Protein AF-A0A351G0A9-F1 (afdb_monomer_lite)

Secondary structure (DSSP, 8-state):
---HHHHHHHHHHHHTTT--HHHHHHHHHHHGGGGG--HHHHHHHHHHHHTS----SHHHHHHHHHHHHHHHHHHHHHS--SS-HHHHHHHHHHT-TT-TTHHHHHHHHHHS--HHHHHHHHHHHHHS--SSHHHHHHHHHHHHH-SS--HHHHTTGGGGGGGSHHHHHHHHHHHHHHHHTTS-SS-TTGGGHHHHHHHHHHHHHHHHHHHH------HHHHHHHHHHHHHHHHHHHHHHHHHHTT-GGGHHHHHHHHTSS-HHHHHHHHHHHHHTT-HHHHHHHHHGGGSHHHHHHHHHHHHHHT-GGG-

Sequence (311 aa):
MMSQRVEKYLTDFVSCEQAAAHDWHIAIQNIASFQEASEDECRQVIDALLAREIPSHARAQAMIELLLQSFVQRALASQVIVVDDERITRFYRHLGAFSRSRAFLLRLLTLVHSPPSLALFCDLLIDDPPVDSVAASLGFVTLFQSKNVSVDCLFPRLFAALQHLTVAGLVIDLANYLVRTQQVIVHPGQQNKEMLINLLGQVSQRLDHFEETAEVASEEAKKNQKKISESVSLTVSLCDAVALMGDKNAIPKLNQALELKHRRIRTEAAAALARLGDDHGKEILIAMAQEPVARLRVLAYAAELGIANEI

pLDDT: mean 93.08, std 6.92, range [58.69, 98.81]

Radius of gyration: 22.71 Å; chains: 1; bounding box: 54×31×65 Å

Foldseek 3Di:
DADPLLVLLVVCLVCVVVDDPVSLVVSLVSLLCLLVDALVNLQRNLVVVLVDQQDPDPSSLVSLLSNLVSQLNSCLVPVDRSYDLVSLVSSLPRCPQARLSNLSSLLSLLSNLDLVSLLSSLVCLLPRNHPALVSVVSSCPSLLVDLAHPLVSCPPSSVSSCVPLRCVLVSLQSQLSCCVSVVDVARSCLVVLVVLLVLLQVLLVVLQVCVVPDDDDDPVVVVVVRSNVSSLSNNLSSLSSNLSSLDPVSLVSLVSQLPHPPPSSVLSSLLSCVSNVNVVSVVSLLVCCPPPVCNVVSCVSCVVSVNNVVD

Structure (mmCIF, N/CA/C/O backbone):
data_AF-A0A351G0A9-F1
#
_entry.id   AF-A0A351G0A9-F1
#
loop_
_atom_site.group_PDB
_atom_site.id
_atom_site.type_symbol
_atom_site.label_atom_id
_atom_site.label_alt_id
_atom_site.label_comp_id
_atom_site.label_asym_id
_atom_site.label_entity_id
_atom_site.label_seq_id
_atom_site.pdbx_PDB_ins_code
_atom_site.Cartn_x
_atom_site.Cartn_y
_atom_site.Cartn_z
_atom_site.occupancy
_atom_site.B_iso_or_equiv
_atom_site.auth_seq_id
_atom_site.auth_comp_id
_atom_site.auth_asym_id
_atom_site.auth_atom_id
_atom_site.pdbx_PDB_model_num
ATOM 1 N N . MET A 1 1 ? 14.308 -0.811 -37.221 1.00 77.06 1 MET A N 1
ATOM 2 C CA . MET A 1 1 ? 15.558 -0.063 -36.966 1.00 77.06 1 MET A CA 1
ATOM 3 C C . MET A 1 1 ? 15.366 0.638 -35.636 1.00 77.06 1 MET A C 1
ATOM 5 O O . MET A 1 1 ? 14.272 1.153 -35.437 1.00 77.06 1 MET A O 1
ATOM 9 N N . MET A 1 2 ? 16.325 0.559 -34.714 1.00 85.56 2 MET A N 1
ATOM 10 C CA . MET A 1 2 ? 16.162 1.170 -33.389 1.00 85.56 2 MET A CA 1
ATOM 11 C C . MET A 1 2 ? 16.270 2.693 -33.499 1.00 85.56 2 MET A C 1
ATOM 13 O O . MET A 1 2 ? 16.988 3.196 -34.362 1.00 85.56 2 MET A O 1
ATOM 17 N N . SER A 1 3 ? 15.516 3.432 -32.682 1.00 94.31 3 SER A N 1
ATOM 18 C CA . SER A 1 3 ? 15.609 4.897 -32.696 1.00 94.31 3 SER A CA 1
ATOM 19 C C . SER A 1 3 ? 16.938 5.366 -32.094 1.00 94.31 3 SER A C 1
ATOM 21 O O . SER A 1 3 ? 17.481 4.724 -31.192 1.00 94.31 3 SER A O 1
ATOM 23 N N . GLN A 1 4 ? 17.437 6.527 -32.536 1.00 94.12 4 GLN A N 1
ATOM 24 C CA . GLN A 1 4 ? 18.669 7.121 -31.996 1.00 94.12 4 GLN A CA 1
ATOM 25 C C . GLN A 1 4 ? 18.600 7.320 -30.475 1.00 94.12 4 GLN A C 1
ATOM 27 O O . GLN A 1 4 ? 19.599 7.147 -29.779 1.00 94.12 4 GLN A O 1
ATOM 32 N N . ARG A 1 5 ? 17.413 7.647 -29.943 1.00 95.38 5 ARG A N 1
ATOM 33 C CA . ARG A 1 5 ? 17.187 7.802 -28.500 1.00 95.38 5 ARG A CA 1
ATOM 34 C C . ARG A 1 5 ? 17.404 6.483 -27.765 1.00 95.38 5 ARG A C 1
ATOM 36 O O . ARG A 1 5 ? 18.089 6.455 -26.744 1.00 95.38 5 ARG A O 1
ATOM 43 N N . VAL A 1 6 ? 16.851 5.394 -28.300 1.00 96.25 6 VAL A N 1
ATOM 44 C CA . VAL A 1 6 ? 16.987 4.055 -27.714 1.00 96.25 6 VAL A CA 1
ATOM 45 C C . VAL A 1 6 ? 18.432 3.562 -27.816 1.00 96.25 6 VAL A C 1
ATOM 47 O O . VAL A 1 6 ? 18.982 3.078 -26.829 1.00 96.25 6 VAL A O 1
ATOM 50 N N . GLU A 1 7 ? 19.083 3.729 -28.968 1.00 96.06 7 GLU A N 1
ATOM 51 C CA . GLU A 1 7 ? 20.491 3.353 -29.166 1.00 96.06 7 GLU A CA 1
ATOM 52 C C . GLU A 1 7 ? 21.428 4.102 -28.212 1.00 96.06 7 GLU A C 1
ATOM 54 O O . GLU A 1 7 ? 22.307 3.495 -27.590 1.00 96.06 7 GLU A O 1
ATOM 59 N N . LYS A 1 8 ? 21.205 5.411 -28.039 1.00 95.56 8 LYS A N 1
ATOM 60 C CA . LYS A 1 8 ? 21.970 6.233 -27.101 1.00 95.56 8 LYS A CA 1
ATOM 61 C C . LYS A 1 8 ? 21.779 5.759 -25.662 1.00 95.56 8 LYS A C 1
ATOM 63 O O . LYS A 1 8 ? 22.774 5.528 -24.978 1.00 95.56 8 LYS A O 1
ATOM 68 N N . TYR A 1 9 ? 20.534 5.536 -25.231 1.00 96.94 9 TYR A N 1
ATOM 69 C CA . TYR A 1 9 ? 20.245 5.015 -23.892 1.00 96.94 9 TYR A CA 1
ATOM 70 C C . TYR A 1 9 ? 20.955 3.683 -23.624 1.00 96.94 9 TYR A C 1
ATOM 72 O O . TYR A 1 9 ? 21.560 3.511 -22.571 1.00 96.94 9 TYR A O 1
ATOM 80 N N . LEU A 1 10 ? 20.912 2.745 -24.574 1.00 96.38 10 LEU A N 1
ATOM 81 C CA . LEU A 1 10 ? 21.532 1.428 -24.403 1.00 96.38 10 LEU A CA 1
ATOM 82 C C . LEU A 1 10 ? 23.055 1.496 -24.377 1.00 96.38 10 LEU A C 1
ATOM 84 O O . LEU A 1 10 ? 23.678 0.759 -23.617 1.00 96.38 10 LEU A O 1
ATOM 88 N N . THR A 1 11 ? 23.643 2.382 -25.179 1.00 95.25 11 THR A N 1
ATOM 89 C CA . THR A 1 11 ? 25.087 2.639 -25.151 1.00 95.25 11 THR A CA 1
ATOM 90 C C . THR A 1 11 ? 25.494 3.138 -23.768 1.00 95.25 11 THR A C 1
ATOM 92 O O . THR A 1 11 ? 26.360 2.539 -23.133 1.00 95.25 11 THR A O 1
ATOM 95 N N . ASP A 1 12 ? 24.798 4.162 -23.266 1.00 95.25 12 ASP A N 1
ATOM 96 C CA . ASP A 1 12 ? 25.061 4.732 -21.946 1.00 95.25 12 ASP A CA 1
ATOM 97 C C . ASP A 1 12 ? 24.839 3.686 -20.840 1.00 95.25 12 ASP A C 1
ATOM 99 O O . ASP A 1 12 ? 25.664 3.574 -19.936 1.00 95.25 12 ASP A O 1
ATOM 103 N N . PHE A 1 13 ? 23.787 2.866 -20.950 1.00 95.69 13 PHE A N 1
ATOM 104 C CA . PHE A 1 13 ? 23.463 1.794 -20.005 1.00 95.69 13 PHE A CA 1
ATOM 105 C C . PHE A 1 13 ? 24.562 0.731 -19.915 1.00 95.69 13 PHE A C 1
ATOM 107 O O . PHE A 1 13 ? 24.936 0.337 -18.813 1.00 95.69 13 PHE A O 1
ATOM 114 N N . VAL A 1 14 ? 25.123 0.294 -21.045 1.00 93.31 14 VAL A N 1
ATOM 115 C CA . VAL A 1 14 ? 26.203 -0.707 -21.062 1.00 93.31 14 VAL A CA 1
ATOM 116 C C . VAL A 1 14 ? 27.501 -0.145 -20.475 1.00 93.31 14 VAL A C 1
ATOM 118 O O . VAL A 1 14 ? 28.216 -0.861 -19.780 1.00 93.31 14 VAL A O 1
ATOM 121 N N . SER A 1 15 ? 27.809 1.135 -20.707 1.00 93.06 15 SER A N 1
ATOM 122 C CA . SER A 1 15 ? 29.050 1.756 -20.218 1.00 93.06 15 SER A CA 1
ATOM 123 C C . SER A 1 15 ? 28.934 2.440 -18.849 1.00 93.06 15 SER A C 1
ATOM 125 O O . SER A 1 15 ? 29.925 2.978 -18.352 1.00 93.06 15 SER A O 1
ATOM 127 N N . CYS A 1 16 ? 27.747 2.477 -18.231 1.00 93.69 16 CYS A N 1
ATOM 128 C CA . CYS A 1 16 ? 27.496 3.390 -17.111 1.00 93.69 16 CYS A CA 1
ATOM 129 C C . CYS A 1 16 ? 28.352 3.115 -15.870 1.00 93.69 16 CYS A C 1
ATOM 131 O O . CYS A 1 16 ? 28.664 4.060 -15.146 1.00 93.69 16 CYS A O 1
ATOM 133 N N . GLU A 1 17 ? 28.786 1.876 -15.626 1.00 92.94 17 GLU A N 1
ATOM 134 C CA . GLU A 1 17 ? 29.671 1.551 -14.499 1.00 92.94 17 GLU A CA 1
ATOM 135 C C . GLU A 1 17 ? 30.995 2.326 -14.561 1.00 92.94 17 GLU A C 1
ATOM 137 O O . GLU A 1 17 ? 31.439 2.885 -13.560 1.00 92.94 17 GLU A O 1
ATOM 142 N N . GLN A 1 18 ? 31.579 2.418 -15.756 1.00 92.25 18 GLN A N 1
ATOM 143 C CA . GLN A 1 18 ? 32.910 2.983 -15.991 1.00 92.25 18 GLN A CA 1
ATOM 144 C C . GLN A 1 18 ? 32.865 4.446 -16.451 1.00 92.25 18 GLN A C 1
ATOM 146 O O . GLN A 1 18 ? 33.907 5.089 -16.565 1.00 92.25 18 GLN A O 1
ATOM 151 N N . ALA A 1 19 ? 31.669 4.988 -16.702 1.00 90.00 19 ALA A N 1
ATOM 152 C CA . ALA A 1 19 ? 31.490 6.354 -17.179 1.00 90.00 19 ALA A CA 1
ATOM 153 C C . ALA A 1 19 ? 32.115 7.389 -16.224 1.00 90.00 19 ALA A C 1
ATOM 155 O O . ALA A 1 19 ? 31.950 7.314 -14.996 1.00 90.00 19 ALA A O 1
ATOM 156 N N . ALA A 1 20 ? 32.791 8.394 -16.786 1.00 93.38 20 ALA A N 1
ATOM 157 C CA . ALA A 1 20 ? 33.263 9.535 -16.013 1.00 93.38 20 ALA A CA 1
ATOM 158 C C . ALA A 1 20 ? 32.073 10.311 -15.421 1.00 93.38 20 ALA A C 1
ATOM 160 O O . ALA A 1 20 ? 30.945 10.226 -15.907 1.00 93.38 20 ALA A O 1
ATOM 161 N N . ALA A 1 21 ? 32.309 11.096 -14.364 1.00 90.81 21 ALA A N 1
ATOM 162 C CA . ALA A 1 21 ? 31.237 11.822 -13.674 1.00 90.81 21 ALA A CA 1
ATOM 163 C C . ALA A 1 21 ? 30.441 12.755 -14.609 1.00 90.81 21 ALA A C 1
ATOM 165 O O . ALA A 1 21 ? 29.225 12.873 -14.470 1.00 90.81 21 ALA A O 1
ATOM 166 N N . HIS A 1 22 ? 31.123 13.384 -15.571 1.00 91.88 22 HIS A N 1
ATOM 167 C CA . HIS A 1 22 ? 30.495 14.239 -16.577 1.00 91.88 22 HIS A CA 1
ATOM 168 C C . HIS A 1 22 ? 29.572 13.445 -17.515 1.00 91.88 22 HIS A C 1
ATOM 170 O O . HIS A 1 22 ? 28.402 13.796 -17.659 1.00 91.88 22 HIS A O 1
ATOM 176 N N . ASP A 1 23 ? 30.063 12.337 -18.075 1.00 90.81 23 ASP A N 1
ATOM 177 C CA . ASP A 1 23 ? 29.297 11.487 -18.995 1.00 90.81 23 ASP A CA 1
ATOM 178 C C . ASP A 1 23 ? 28.096 10.840 -18.301 1.00 90.81 23 ASP A C 1
ATOM 180 O O . ASP A 1 23 ? 27.008 10.771 -18.866 1.00 90.81 23 ASP A O 1
ATOM 184 N N . TRP A 1 24 ? 28.265 10.435 -17.039 1.00 91.62 24 TRP A N 1
ATOM 185 C CA . TRP A 1 24 ? 27.172 9.950 -16.201 1.00 91.62 24 TRP A CA 1
ATOM 186 C C . TRP A 1 24 ? 26.072 11.004 -16.026 1.00 91.62 24 TRP A C 1
ATOM 188 O O . TRP A 1 24 ? 24.890 10.689 -16.150 1.00 91.62 24 TRP A O 1
ATOM 198 N N . HIS A 1 25 ? 26.443 12.262 -15.767 1.00 92.19 25 HIS A N 1
ATOM 199 C CA . HIS A 1 25 ? 25.466 13.339 -15.616 1.00 92.19 25 HIS A CA 1
ATOM 200 C C . HIS A 1 25 ? 24.670 13.571 -16.906 1.00 92.19 25 HIS A C 1
ATOM 202 O O . HIS A 1 25 ? 23.445 13.682 -16.856 1.00 92.19 25 HIS A O 1
ATOM 208 N N . ILE A 1 26 ? 25.351 13.571 -18.056 1.00 92.38 26 ILE A N 1
ATOM 209 C CA . ILE A 1 26 ? 24.713 13.691 -19.373 1.00 92.38 26 ILE A CA 1
ATOM 210 C C . ILE A 1 26 ? 23.778 12.505 -19.636 1.00 92.38 26 ILE A C 1
ATOM 212 O O . ILE A 1 26 ? 22.633 12.708 -20.037 1.00 92.38 26 ILE A O 1
ATOM 216 N N . ALA A 1 27 ? 24.230 11.273 -19.377 1.00 92.00 27 ALA A N 1
ATOM 217 C CA . ALA A 1 27 ? 23.419 10.071 -19.556 1.00 92.00 27 ALA A CA 1
ATOM 218 C C . ALA A 1 27 ? 22.108 10.156 -18.761 1.00 92.00 27 ALA A C 1
ATOM 220 O O . ALA A 1 27 ? 21.035 9.909 -19.305 1.00 92.00 27 ALA A O 1
ATOM 221 N N . ILE A 1 28 ? 22.179 10.582 -17.497 1.00 93.38 28 ILE A N 1
ATOM 222 C CA . ILE A 1 28 ? 21.009 10.746 -16.626 1.00 93.38 28 ILE A CA 1
ATOM 223 C C . ILE A 1 28 ? 20.050 11.820 -17.145 1.00 93.38 28 ILE A C 1
ATOM 225 O O . ILE A 1 28 ? 18.841 11.593 -17.175 1.00 93.38 28 ILE A O 1
ATOM 229 N N . GLN A 1 29 ? 20.568 12.965 -17.596 1.00 90.25 29 GLN A N 1
ATOM 230 C CA . GLN A 1 29 ? 19.742 14.024 -18.181 1.00 90.25 29 GLN A CA 1
ATOM 231 C C . GLN A 1 29 ? 19.025 13.557 -19.452 1.00 90.25 29 GLN A C 1
ATOM 233 O O . GLN A 1 29 ? 17.847 13.858 -19.643 1.00 90.25 29 GLN A O 1
ATOM 238 N N . ASN A 1 30 ? 19.696 12.763 -20.288 1.00 93.12 30 ASN A N 1
ATOM 239 C CA . ASN A 1 30 ? 19.117 12.254 -21.529 1.00 93.12 30 ASN A CA 1
ATOM 240 C C . ASN A 1 30 ? 17.934 11.307 -21.291 1.00 93.12 30 ASN A C 1
ATOM 242 O O . ASN A 1 30 ? 17.039 11.240 -22.135 1.00 93.12 30 ASN A O 1
ATOM 246 N N . ILE A 1 31 ? 17.878 10.608 -20.151 1.00 95.50 31 ILE A N 1
ATOM 247 C CA . ILE A 1 31 ? 16.755 9.716 -19.818 1.00 95.50 31 ILE A CA 1
ATOM 248 C C . ILE A 1 31 ? 15.436 10.494 -19.729 1.00 95.50 31 ILE A C 1
ATOM 250 O O . ILE A 1 31 ? 14.401 9.980 -20.151 1.00 95.50 31 ILE A O 1
ATOM 254 N N . ALA A 1 32 ? 15.464 11.753 -19.279 1.00 92.00 32 ALA A N 1
ATOM 255 C CA . ALA A 1 32 ? 14.263 12.585 -19.196 1.00 92.00 32 ALA A CA 1
ATOM 256 C C . ALA A 1 32 ? 13.581 12.787 -20.562 1.00 92.00 32 ALA A C 1
ATOM 258 O O . ALA A 1 32 ? 12.367 12.969 -20.615 1.00 92.00 32 ALA A O 1
ATOM 259 N N . SER A 1 33 ? 14.320 12.666 -21.674 1.00 93.25 33 SER A N 1
ATOM 260 C CA . SER A 1 33 ? 13.741 12.739 -23.023 1.00 93.25 33 SER A CA 1
ATOM 261 C C . SER A 1 33 ? 12.685 11.659 -23.288 1.00 93.25 33 SER A C 1
ATOM 263 O O . SER A 1 33 ? 11.804 11.859 -24.122 1.00 93.25 33 SER A O 1
ATOM 265 N N . PHE A 1 34 ? 12.692 10.540 -22.551 1.00 94.50 34 PHE A N 1
ATOM 266 C CA . PHE A 1 34 ? 11.650 9.514 -22.660 1.00 94.50 34 PHE A CA 1
ATOM 267 C C . PHE A 1 34 ? 10.266 9.984 -22.193 1.00 94.50 34 PHE A C 1
ATOM 269 O O . PHE A 1 34 ? 9.273 9.323 -22.497 1.00 94.50 34 PHE A O 1
ATOM 276 N N . GLN A 1 35 ? 10.163 11.141 -21.532 1.00 92.75 35 GLN A N 1
ATOM 277 C CA . GLN A 1 35 ? 8.870 11.771 -21.253 1.00 92.75 35 GLN A CA 1
ATOM 278 C C . GLN A 1 35 ? 8.122 12.161 -22.539 1.00 92.75 35 GLN A C 1
ATOM 280 O O . GLN A 1 35 ? 6.895 12.125 -22.582 1.00 92.75 35 GLN A O 1
ATOM 285 N N . GLU A 1 36 ? 8.868 12.452 -23.605 1.00 91.94 36 GLU A N 1
ATOM 286 C CA . GLU A 1 36 ? 8.364 12.837 -24.926 1.00 91.94 36 GLU A CA 1
ATOM 287 C C . GLU A 1 36 ? 8.601 11.728 -25.969 1.00 91.94 36 GLU A C 1
ATOM 289 O O . GLU A 1 36 ? 8.607 11.978 -27.173 1.00 91.94 36 GLU A O 1
ATOM 294 N N . ALA A 1 37 ? 8.885 10.492 -25.539 1.00 92.31 37 ALA A N 1
ATOM 295 C CA . ALA A 1 37 ? 9.085 9.366 -26.453 1.00 92.31 37 ALA A CA 1
ATOM 296 C C . ALA A 1 37 ? 7.777 8.886 -27.078 1.00 92.31 37 ALA A C 1
ATOM 298 O O . ALA A 1 37 ? 6.704 8.892 -26.456 1.00 92.31 37 ALA A O 1
ATOM 299 N N . SER A 1 38 ? 7.889 8.434 -28.324 1.00 91.88 38 SER A N 1
ATOM 300 C CA . SER A 1 38 ? 6.811 7.713 -28.993 1.00 91.88 38 SER A CA 1
ATOM 301 C C . SER A 1 38 ? 6.547 6.367 -28.308 1.00 91.88 38 SER A C 1
ATOM 303 O O . SER A 1 38 ? 7.391 5.837 -27.582 1.00 91.88 38 SER A O 1
ATOM 305 N N . GLU A 1 39 ? 5.363 5.793 -28.543 1.00 91.00 39 GLU A N 1
ATOM 306 C CA . GLU A 1 39 ? 5.035 4.468 -28.002 1.00 91.00 39 GLU A CA 1
ATOM 307 C C . GLU A 1 39 ? 6.006 3.386 -28.461 1.00 91.00 39 GLU A C 1
ATOM 309 O O . GLU A 1 39 ? 6.422 2.540 -27.670 1.00 91.00 39 GLU A O 1
ATOM 314 N N . ASP A 1 40 ? 6.404 3.454 -29.728 1.00 92.94 40 ASP A N 1
ATOM 315 C CA . ASP A 1 40 ? 7.350 2.522 -30.320 1.00 92.94 40 ASP A CA 1
ATOM 316 C C . ASP A 1 40 ? 8.723 2.606 -29.637 1.00 92.94 40 ASP A C 1
ATOM 318 O O . ASP A 1 40 ? 9.277 1.583 -29.254 1.00 92.94 40 ASP A O 1
ATOM 322 N N . GLU A 1 41 ? 9.237 3.808 -29.363 1.00 94.94 41 GLU A N 1
ATOM 323 C CA . GLU A 1 41 ? 10.517 3.983 -28.660 1.00 94.94 41 GLU A CA 1
ATOM 324 C C . GLU A 1 41 ? 10.506 3.415 -27.238 1.00 94.94 41 GLU A C 1
ATOM 326 O O . GLU A 1 41 ? 11.470 2.772 -26.816 1.00 94.94 41 GLU A O 1
ATOM 331 N N . CYS A 1 42 ? 9.413 3.614 -26.497 1.00 94.56 42 CYS A N 1
ATOM 332 C CA . CYS A 1 42 ? 9.269 3.052 -25.156 1.00 94.56 42 CYS A CA 1
ATOM 333 C C . CYS A 1 42 ? 9.187 1.519 -25.182 1.00 94.56 42 CYS A C 1
ATOM 335 O O . CYS A 1 42 ? 9.784 0.858 -24.332 1.00 94.56 42 CYS A O 1
ATOM 337 N N . ARG A 1 43 ? 8.494 0.935 -26.169 1.00 95.06 43 ARG A N 1
ATOM 338 C CA . ARG A 1 43 ? 8.458 -0.525 -26.357 1.00 95.06 43 ARG A CA 1
ATOM 339 C C . ARG A 1 43 ? 9.832 -1.064 -26.755 1.00 95.06 43 ARG A C 1
ATOM 341 O O . ARG A 1 43 ? 10.297 -2.025 -26.149 1.00 95.06 43 ARG A O 1
ATOM 348 N N . GLN A 1 44 ? 10.516 -0.400 -27.687 1.00 95.69 44 GLN A N 1
ATOM 349 C CA . GLN A 1 44 ? 11.855 -0.774 -28.145 1.00 95.69 44 GLN A CA 1
ATOM 350 C C . GLN A 1 44 ? 12.879 -0.803 -27.004 1.00 95.69 44 GLN A C 1
ATOM 352 O O . GLN A 1 44 ? 13.659 -1.751 -26.919 1.00 95.69 44 GLN A O 1
ATOM 357 N N . VAL A 1 45 ? 12.900 0.206 -26.123 1.00 96.88 45 VAL A N 1
ATOM 358 C CA . VAL A 1 45 ? 13.868 0.225 -25.013 1.00 96.88 45 VAL A CA 1
ATOM 359 C C . VAL A 1 45 ? 13.583 -0.875 -23.986 1.00 96.88 45 VAL A C 1
ATOM 361 O O . VAL A 1 45 ? 14.526 -1.498 -23.500 1.00 96.88 45 VAL A O 1
ATOM 364 N N . ILE A 1 46 ? 12.311 -1.180 -23.704 1.00 97.25 46 ILE A N 1
ATOM 365 C CA . ILE A 1 46 ? 11.941 -2.292 -22.816 1.00 97.25 46 ILE A CA 1
ATOM 366 C C . ILE A 1 46 ? 12.324 -3.636 -23.435 1.00 97.25 46 ILE A C 1
ATOM 368 O O . ILE A 1 46 ? 12.969 -4.442 -22.767 1.00 97.25 46 ILE A O 1
ATOM 372 N N . ASP A 1 47 ? 12.010 -3.862 -24.712 1.00 96.75 47 ASP A N 1
ATOM 373 C CA . ASP A 1 47 ? 12.371 -5.096 -25.420 1.00 96.75 47 ASP A CA 1
ATOM 374 C C . ASP A 1 47 ? 13.894 -5.283 -25.474 1.00 96.75 47 ASP A C 1
ATOM 376 O O . ASP A 1 47 ? 14.411 -6.384 -25.276 1.00 96.75 47 ASP A O 1
ATOM 380 N N . ALA A 1 48 ? 14.634 -4.191 -25.665 1.00 97.06 48 ALA A N 1
ATOM 381 C CA . ALA A 1 48 ? 16.085 -4.209 -25.624 1.00 97.06 48 ALA A CA 1
ATOM 382 C C . ALA A 1 48 ? 16.629 -4.551 -24.225 1.00 97.06 48 ALA A C 1
ATOM 384 O O . ALA A 1 48 ? 17.564 -5.348 -24.117 1.00 97.06 48 ALA A O 1
ATOM 385 N N . LEU A 1 49 ? 16.070 -3.989 -23.154 1.00 97.12 49 LEU A N 1
ATOM 386 C CA . LEU A 1 49 ? 16.481 -4.321 -21.787 1.00 97.12 49 LEU A CA 1
ATOM 387 C C . LEU A 1 49 ? 16.106 -5.761 -21.402 1.00 97.12 49 LEU A C 1
ATOM 389 O O . LEU A 1 49 ? 16.888 -6.429 -20.734 1.00 97.12 49 LEU A O 1
ATOM 393 N N . LEU A 1 50 ? 14.959 -6.264 -21.866 1.00 97.19 50 LEU A N 1
ATOM 394 C CA . LEU A 1 50 ? 14.538 -7.660 -21.692 1.00 97.19 50 LEU A CA 1
ATOM 395 C C . LEU A 1 50 ? 15.483 -8.655 -22.375 1.00 97.19 50 LEU A C 1
ATOM 397 O O . LEU A 1 50 ? 15.656 -9.770 -21.894 1.00 97.19 50 LEU A O 1
ATOM 401 N N . ALA A 1 51 ? 16.098 -8.265 -23.491 1.00 96.50 51 ALA A N 1
ATOM 402 C CA . ALA A 1 51 ? 17.055 -9.093 -24.222 1.00 96.50 51 ALA A CA 1
ATOM 403 C C . ALA A 1 51 ? 18.472 -9.094 -23.611 1.00 96.50 51 ALA A C 1
ATOM 405 O O . ALA A 1 51 ? 19.404 -9.609 -24.229 1.00 96.50 51 ALA A O 1
ATOM 406 N N . ARG A 1 52 ? 18.666 -8.473 -22.441 1.00 94.31 52 ARG A N 1
ATOM 407 C CA . ARG A 1 52 ? 19.973 -8.286 -21.798 1.00 94.31 52 ARG A CA 1
ATOM 408 C C . ARG A 1 52 ? 19.908 -8.662 -20.325 1.00 94.31 52 ARG A C 1
ATOM 410 O O . ARG A 1 52 ? 18.877 -8.503 -19.679 1.00 94.31 52 ARG A O 1
ATOM 417 N N . GLU A 1 53 ? 21.032 -9.099 -19.773 1.00 92.56 53 GLU A N 1
ATOM 418 C CA . GLU A 1 53 ? 21.180 -9.179 -18.321 1.00 92.56 53 GLU A CA 1
ATOM 419 C C . GLU A 1 53 ? 21.252 -7.769 -17.733 1.00 92.56 53 GLU A C 1
ATOM 421 O O . GLU A 1 53 ? 21.908 -6.885 -18.287 1.00 92.56 53 GLU A O 1
ATOM 426 N N . ILE A 1 54 ? 20.555 -7.552 -16.617 1.00 92.38 54 ILE A N 1
ATOM 427 C CA . ILE A 1 54 ? 20.553 -6.267 -15.923 1.00 92.38 54 ILE A CA 1
ATOM 428 C C . ILE A 1 54 ? 21.686 -6.272 -14.891 1.00 92.38 54 ILE A C 1
ATOM 430 O O . ILE A 1 54 ? 21.616 -7.044 -13.930 1.00 92.38 54 ILE A O 1
ATOM 434 N N . PRO A 1 55 ? 22.706 -5.405 -15.030 1.00 91.50 55 PRO A N 1
ATOM 435 C CA . PRO A 1 55 ? 23.785 -5.332 -14.054 1.00 91.50 55 PRO A CA 1
ATOM 436 C C . PRO A 1 55 ? 23.272 -4.927 -12.666 1.00 91.50 55 PRO A C 1
ATOM 438 O O . PRO A 1 55 ? 22.400 -4.064 -12.528 1.00 91.50 55 PRO A O 1
ATOM 441 N N . SER A 1 56 ? 23.840 -5.513 -11.612 1.00 89.00 56 SER A N 1
ATOM 442 C CA . SER A 1 56 ? 23.422 -5.267 -10.223 1.00 89.00 56 SER A CA 1
ATOM 443 C C . SER A 1 56 ? 24.002 -3.985 -9.610 1.00 89.00 56 SER A C 1
ATOM 445 O O . SER A 1 56 ? 23.559 -3.561 -8.542 1.00 89.00 56 SER A O 1
ATOM 447 N N . HIS A 1 57 ? 24.978 -3.344 -10.262 1.00 92.25 57 HIS A N 1
ATOM 448 C CA . HIS A 1 57 ? 25.622 -2.143 -9.734 1.00 92.25 57 HIS A CA 1
ATOM 449 C C . HIS A 1 57 ? 24.673 -0.927 -9.734 1.00 92.25 57 HIS A C 1
ATOM 451 O O . HIS A 1 57 ? 23.798 -0.772 -10.591 1.00 92.25 57 HIS A O 1
ATOM 457 N N . ALA A 1 58 ? 24.894 -0.002 -8.795 1.00 92.62 58 ALA A N 1
ATOM 458 C CA . ALA A 1 58 ? 23.968 1.096 -8.499 1.00 92.62 58 ALA A CA 1
ATOM 459 C C . ALA A 1 58 ? 23.609 1.973 -9.714 1.00 92.62 58 ALA A C 1
ATOM 461 O O . ALA A 1 58 ? 22.461 2.387 -9.852 1.00 92.62 58 ALA A O 1
ATOM 462 N N . ARG A 1 59 ? 24.565 2.233 -10.618 1.00 95.00 59 ARG A N 1
ATOM 463 C CA . ARG A 1 59 ? 24.324 3.068 -11.808 1.00 95.00 59 ARG A CA 1
ATOM 464 C C . ARG A 1 59 ? 23.327 2.455 -12.801 1.00 95.00 59 ARG A C 1
ATOM 466 O O . ARG A 1 59 ? 22.436 3.167 -13.247 1.00 95.00 59 ARG A O 1
ATOM 473 N N . ALA A 1 60 ? 23.402 1.152 -13.088 1.00 94.44 60 ALA A N 1
ATOM 474 C CA . ALA A 1 60 ? 22.443 0.490 -13.979 1.00 94.44 60 ALA A CA 1
ATOM 475 C C . ALA A 1 60 ? 21.038 0.487 -13.364 1.00 94.44 60 ALA A C 1
ATOM 477 O O . ALA A 1 60 ? 20.063 0.822 -14.036 1.00 94.44 60 ALA A O 1
ATOM 478 N N . GLN A 1 61 ? 20.947 0.188 -12.064 1.00 93.94 61 GLN A N 1
ATOM 479 C CA . GLN A 1 61 ? 19.685 0.228 -11.322 1.00 93.94 61 GLN A CA 1
ATOM 480 C C . GLN A 1 61 ? 19.063 1.635 -11.348 1.00 93.94 61 GLN A C 1
ATOM 482 O O . GLN A 1 61 ? 17.875 1.775 -11.635 1.00 93.94 61 GLN A O 1
ATOM 487 N N . ALA A 1 62 ? 19.873 2.682 -11.146 1.00 94.75 62 ALA A N 1
ATOM 488 C CA . ALA A 1 62 ? 19.425 4.072 -11.211 1.00 94.75 62 ALA A CA 1
ATOM 489 C C . ALA A 1 62 ? 18.942 4.479 -12.614 1.00 94.75 62 ALA A C 1
ATOM 491 O O . ALA A 1 62 ? 17.934 5.172 -12.731 1.00 94.75 62 ALA A O 1
ATOM 492 N N . MET A 1 63 ? 19.613 4.034 -13.684 1.00 96.88 63 MET A N 1
ATOM 493 C CA . MET A 1 63 ? 19.159 4.315 -15.052 1.00 96.88 63 MET A CA 1
ATOM 494 C C . MET A 1 63 ? 17.791 3.692 -15.343 1.00 96.88 63 MET A C 1
ATOM 496 O O . MET A 1 63 ? 16.919 4.371 -15.882 1.00 96.88 63 MET A O 1
ATOM 500 N N . ILE A 1 64 ? 17.572 2.436 -14.937 1.00 97.00 64 ILE A N 1
ATOM 501 C CA . ILE A 1 64 ? 16.268 1.771 -15.089 1.00 97.00 64 ILE A CA 1
ATOM 502 C C . ILE A 1 64 ? 15.199 2.495 -14.276 1.00 97.00 64 ILE A C 1
ATOM 504 O O . ILE A 1 64 ? 14.094 2.720 -14.767 1.00 97.00 64 ILE A O 1
ATOM 508 N N . GLU A 1 65 ? 15.514 2.863 -13.035 1.00 95.50 65 GLU A N 1
ATOM 509 C CA . GLU A 1 65 ? 14.593 3.606 -12.181 1.00 95.50 65 GLU A CA 1
ATOM 510 C C . GLU A 1 65 ? 14.155 4.921 -12.841 1.00 95.50 65 GLU A C 1
ATOM 512 O O . GLU A 1 65 ? 12.959 5.177 -12.964 1.00 95.50 65 GLU A O 1
ATOM 517 N N . LEU A 1 66 ? 15.102 5.718 -13.340 1.00 97.19 66 LEU A N 1
ATOM 518 C CA . LEU A 1 66 ? 14.821 6.994 -14.003 1.00 97.19 66 LEU A CA 1
ATOM 519 C C . LEU A 1 66 ? 14.072 6.830 -15.329 1.00 97.19 66 LEU A C 1
ATOM 521 O O . LEU A 1 66 ? 13.229 7.666 -15.671 1.00 97.19 66 LEU A O 1
ATOM 525 N N . LEU A 1 67 ? 14.339 5.750 -16.068 1.00 97.38 67 LEU A N 1
ATOM 526 C CA . LEU A 1 67 ? 13.599 5.425 -17.284 1.00 97.38 67 LEU A CA 1
ATOM 527 C C . LEU A 1 67 ? 12.125 5.162 -16.955 1.00 97.38 67 LEU A C 1
ATOM 529 O O . LEU A 1 67 ? 11.236 5.782 -17.537 1.00 97.38 67 LEU A O 1
ATOM 533 N N . LEU A 1 68 ? 11.858 4.298 -15.974 1.00 95.94 68 LEU A N 1
ATOM 534 C CA . LEU A 1 68 ? 10.491 3.981 -15.558 1.00 95.94 68 LEU A CA 1
ATOM 535 C C . LEU A 1 68 ? 9.788 5.178 -14.907 1.00 95.94 68 LEU A C 1
ATOM 537 O O . LEU A 1 68 ? 8.593 5.377 -15.124 1.00 95.94 68 LEU A O 1
ATOM 541 N N . GLN A 1 69 ? 10.515 6.021 -14.169 1.00 94.81 69 GLN A N 1
ATOM 542 C CA . GLN A 1 69 ? 9.997 7.306 -13.694 1.00 94.81 69 GLN A CA 1
ATOM 543 C C . GLN A 1 69 ? 9.563 8.198 -14.860 1.00 94.81 69 GLN A C 1
ATOM 545 O O . GLN A 1 69 ? 8.476 8.771 -14.814 1.00 94.81 69 GLN A O 1
ATOM 550 N N . SER A 1 70 ? 10.365 8.278 -15.923 1.00 95.06 70 SER A N 1
ATOM 551 C CA . SER A 1 70 ? 10.024 9.053 -17.121 1.00 95.06 70 SER A CA 1
ATOM 552 C C . SER A 1 70 ? 8.769 8.507 -17.808 1.00 95.06 70 SER A C 1
ATOM 554 O O . SER A 1 70 ? 7.918 9.289 -18.231 1.00 95.06 70 SER A O 1
ATOM 556 N N . PHE A 1 71 ? 8.578 7.183 -17.828 1.00 94.94 71 PHE A N 1
ATOM 557 C CA . PHE A 1 71 ? 7.341 6.570 -18.325 1.00 94.94 71 PHE A CA 1
ATOM 558 C C . PHE A 1 71 ? 6.130 6.917 -17.459 1.00 94.94 71 PHE A C 1
ATOM 560 O O . PHE A 1 71 ? 5.071 7.235 -17.995 1.00 94.94 71 PHE A O 1
ATOM 567 N N . VAL A 1 72 ? 6.280 6.908 -16.132 1.00 93.06 72 VAL A N 1
ATOM 568 C CA . VAL A 1 72 ? 5.223 7.321 -15.196 1.00 93.06 72 VAL A CA 1
ATOM 569 C C . VAL A 1 72 ? 4.842 8.788 -15.410 1.00 93.06 72 VAL A C 1
ATOM 571 O O . VAL A 1 72 ? 3.655 9.095 -15.489 1.00 93.06 72 VAL A O 1
ATOM 574 N N . GLN A 1 73 ? 5.819 9.691 -15.549 1.00 92.19 73 GLN A N 1
ATOM 575 C CA . GLN A 1 73 ? 5.560 11.116 -15.808 1.00 92.19 73 GLN A CA 1
ATOM 576 C C . GLN A 1 73 ? 4.843 11.328 -17.142 1.00 92.19 73 GLN A C 1
ATOM 578 O O . GLN A 1 73 ? 3.857 12.060 -17.221 1.00 92.19 73 GLN A O 1
ATOM 583 N N . ARG A 1 74 ? 5.278 10.615 -18.181 1.00 91.50 74 ARG A N 1
ATOM 584 C CA . ARG A 1 74 ? 4.612 10.628 -19.480 1.00 91.50 74 ARG A CA 1
ATOM 585 C C . ARG A 1 74 ? 3.170 10.123 -19.400 1.00 91.50 74 ARG A C 1
ATOM 587 O O . ARG A 1 74 ? 2.273 10.731 -19.987 1.00 91.50 74 ARG A O 1
ATOM 594 N N . ALA A 1 75 ? 2.939 9.007 -18.713 1.00 89.56 75 ALA A N 1
ATOM 595 C CA . ALA A 1 75 ? 1.605 8.435 -18.552 1.00 89.56 75 ALA A CA 1
ATOM 596 C C . ALA A 1 75 ? 0.685 9.382 -17.767 1.00 89.56 75 ALA A C 1
ATOM 598 O O . ALA A 1 75 ? -0.465 9.557 -18.149 1.00 89.56 75 ALA A O 1
ATOM 599 N N . LEU A 1 76 ? 1.196 10.073 -16.743 1.00 88.38 76 LEU A N 1
ATOM 600 C CA . LEU A 1 76 ? 0.449 11.109 -16.020 1.00 88.38 76 LEU A CA 1
ATOM 601 C C . LEU A 1 76 ? 0.030 12.274 -16.929 1.00 88.38 76 LEU A C 1
ATOM 603 O O . LEU A 1 76 ? -1.115 12.720 -16.855 1.00 88.38 76 LEU A O 1
ATOM 607 N N . ALA A 1 77 ? 0.929 12.744 -17.798 1.00 87.62 77 ALA A N 1
ATOM 608 C CA . ALA A 1 77 ? 0.656 13.862 -18.702 1.00 87.62 77 ALA A CA 1
ATOM 609 C C . ALA A 1 77 ? -0.318 13.503 -19.838 1.00 87.62 77 ALA A C 1
ATOM 611 O O . ALA A 1 77 ? -1.140 14.325 -20.232 1.00 87.62 77 ALA A O 1
ATOM 612 N N . SER A 1 78 ? -0.223 12.281 -20.369 1.00 84.50 78 SER A N 1
ATOM 613 C CA . SER A 1 78 ? -0.981 11.848 -21.555 1.00 84.50 78 SER A CA 1
ATOM 614 C C . SER A 1 78 ? -2.198 10.971 -21.255 1.00 84.50 78 SER A C 1
ATOM 616 O O . SER A 1 78 ? -3.024 10.782 -22.139 1.00 84.50 78 SER A O 1
ATOM 618 N N . GLN A 1 79 ? -2.305 10.422 -20.039 1.00 78.25 79 GLN A N 1
ATOM 619 C CA . GLN A 1 79 ? -3.291 9.405 -19.640 1.00 78.25 79 GLN A CA 1
ATOM 620 C C . GLN A 1 79 ? -3.245 8.118 -20.490 1.00 78.25 79 GLN A C 1
ATOM 622 O O . GLN A 1 79 ? -4.210 7.360 -20.538 1.00 78.25 79 GLN A O 1
ATOM 627 N N . VAL A 1 80 ? -2.111 7.847 -21.146 1.00 76.88 80 VAL A N 1
ATOM 628 C CA . VAL A 1 80 ? -1.891 6.656 -21.978 1.00 76.88 80 VAL A CA 1
ATOM 629 C C . VAL A 1 80 ? -0.704 5.866 -21.435 1.00 76.88 80 VAL A C 1
ATOM 631 O O . VAL A 1 80 ? 0.400 6.400 -21.289 1.00 76.88 80 VAL A O 1
ATOM 634 N N . ILE A 1 81 ? -0.920 4.576 -21.160 1.00 76.00 81 ILE A N 1
ATOM 635 C CA . ILE A 1 81 ? 0.169 3.633 -20.893 1.00 76.00 81 ILE A CA 1
ATOM 636 C C . ILE A 1 81 ? 0.835 3.284 -22.219 1.00 76.00 81 ILE A C 1
ATOM 638 O O . ILE A 1 81 ? 0.211 2.844 -23.178 1.00 76.00 81 ILE A O 1
ATOM 642 N N . VAL A 1 82 ? 2.142 3.483 -22.235 1.00 74.25 82 VAL A N 1
ATOM 643 C CA . VAL A 1 82 ? 2.970 3.425 -23.438 1.00 74.25 82 VAL A CA 1
ATOM 644 C C . VAL A 1 82 ? 3.492 1.999 -23.697 1.00 74.25 82 VAL A C 1
ATOM 646 O O . VAL A 1 82 ? 3.839 1.635 -24.821 1.00 74.25 82 VAL A O 1
ATOM 649 N N . VAL A 1 83 ? 3.509 1.172 -22.647 1.00 85.12 83 VAL A N 1
ATOM 650 C CA . VAL A 1 83 ? 4.031 -0.199 -22.627 1.00 85.12 83 VAL A CA 1
ATOM 651 C C . VAL A 1 83 ? 2.902 -1.140 -22.229 1.00 85.12 83 VAL A C 1
ATOM 653 O O . VAL A 1 83 ? 2.332 -0.979 -21.159 1.00 85.12 83 VAL A O 1
ATOM 656 N N . ASP A 1 84 ? 2.573 -2.105 -23.078 1.00 90.62 84 ASP A N 1
ATOM 657 C CA . ASP A 1 84 ? 1.493 -3.056 -22.815 1.00 90.62 84 ASP A CA 1
ATOM 658 C C . ASP A 1 84 ? 1.751 -3.956 -21.592 1.00 90.62 84 ASP A C 1
ATOM 660 O O . ASP A 1 84 ? 2.884 -4.155 -21.140 1.00 90.62 84 ASP A O 1
ATOM 664 N N . ASP A 1 85 ? 0.660 -4.527 -21.086 1.00 92.25 85 ASP A N 1
ATOM 665 C CA . ASP A 1 85 ? 0.619 -5.387 -19.905 1.00 92.25 85 ASP A CA 1
ATOM 666 C C . ASP A 1 85 ? 1.568 -6.605 -20.010 1.00 92.25 85 ASP A C 1
ATOM 668 O O . ASP A 1 85 ? 2.168 -7.010 -19.008 1.00 92.25 85 ASP A O 1
ATOM 672 N N . GLU A 1 86 ? 1.778 -7.172 -21.209 1.00 94.19 86 GLU A N 1
ATOM 673 C CA . GLU A 1 86 ? 2.695 -8.306 -21.415 1.00 94.19 86 GLU A CA 1
ATOM 674 C C . GLU A 1 86 ? 4.146 -7.885 -21.154 1.00 94.19 86 GLU A C 1
ATOM 676 O O . GLU A 1 86 ? 4.862 -8.524 -20.372 1.00 94.19 86 GLU A O 1
ATOM 681 N N . ARG A 1 87 ? 4.579 -6.776 -21.761 1.00 95.69 87 ARG A N 1
ATOM 682 C CA . ARG A 1 87 ? 5.920 -6.216 -21.546 1.00 95.69 87 ARG A CA 1
ATOM 683 C C . ARG A 1 87 ? 6.137 -5.789 -20.102 1.00 95.69 87 ARG A C 1
ATOM 685 O O . ARG A 1 87 ? 7.199 -6.084 -19.551 1.00 95.69 87 ARG A O 1
ATOM 692 N N . ILE A 1 88 ? 5.142 -5.156 -19.474 1.00 95.44 88 ILE A N 1
ATOM 693 C CA . ILE A 1 88 ? 5.202 -4.795 -18.051 1.00 95.44 88 ILE A CA 1
ATOM 694 C C . ILE A 1 88 ? 5.441 -6.047 -17.203 1.00 95.44 88 ILE A C 1
ATOM 696 O O . ILE A 1 88 ? 6.378 -6.074 -16.406 1.00 95.44 88 ILE A O 1
ATOM 700 N N . THR A 1 89 ? 4.655 -7.104 -17.415 1.00 96.31 89 THR A N 1
ATOM 701 C CA . THR A 1 89 ? 4.764 -8.367 -16.667 1.00 96.31 89 THR A CA 1
ATOM 702 C C . THR A 1 89 ? 6.133 -9.017 -16.838 1.00 96.31 89 THR A C 1
ATOM 704 O O . THR A 1 89 ? 6.770 -9.423 -15.862 1.00 96.31 89 THR A O 1
ATOM 707 N N . ARG A 1 90 ? 6.613 -9.118 -18.082 1.00 97.38 90 ARG A N 1
ATOM 708 C CA . ARG A 1 90 ? 7.918 -9.717 -18.381 1.00 97.38 90 ARG A CA 1
ATOM 709 C C . ARG A 1 90 ? 9.046 -8.914 -17.749 1.00 97.38 90 ARG A C 1
ATOM 711 O O . ARG A 1 90 ? 9.925 -9.505 -17.128 1.00 97.38 90 ARG A O 1
ATOM 718 N N . PHE A 1 91 ? 9.005 -7.587 -17.860 1.00 97.56 91 PHE A N 1
ATOM 719 C CA . PHE A 1 91 ? 10.055 -6.732 -17.315 1.00 97.56 91 PHE A CA 1
ATOM 720 C C . PHE A 1 91 ? 10.041 -6.710 -15.785 1.00 97.56 91 PHE A C 1
ATOM 722 O O . PHE A 1 91 ? 11.098 -6.767 -15.164 1.00 97.56 91 PHE A O 1
ATOM 729 N N . TYR A 1 92 ? 8.858 -6.749 -15.171 1.00 96.88 92 TYR A N 1
ATOM 730 C CA . TYR A 1 92 ? 8.693 -6.882 -13.725 1.00 96.88 92 TYR A CA 1
ATOM 731 C C . TYR A 1 92 ? 9.411 -8.117 -13.170 1.00 96.88 92 TYR A C 1
ATOM 733 O O . TYR A 1 92 ? 10.165 -8.018 -12.200 1.00 96.88 92 TYR A O 1
ATOM 741 N N . ARG A 1 93 ? 9.225 -9.271 -13.822 1.00 95.75 93 ARG A N 1
ATOM 742 C CA . ARG A 1 93 ? 9.894 -10.527 -13.452 1.00 95.75 93 ARG A CA 1
ATOM 743 C C . ARG A 1 93 ? 11.392 -10.488 -13.757 1.00 95.75 93 ARG A C 1
ATOM 745 O O . ARG A 1 93 ? 12.186 -10.937 -12.936 1.00 95.75 93 ARG A O 1
ATOM 752 N N . HIS A 1 94 ? 11.777 -9.906 -14.895 1.00 96.69 94 HIS A N 1
ATOM 753 C CA . HIS A 1 94 ? 13.175 -9.785 -15.330 1.00 96.69 94 HIS A CA 1
ATOM 754 C C . HIS A 1 94 ? 14.040 -8.953 -14.375 1.00 96.69 94 HIS A C 1
ATOM 756 O O . HIS A 1 94 ? 15.199 -9.276 -14.147 1.00 96.69 94 HIS A O 1
ATOM 762 N N . LEU A 1 95 ? 13.467 -7.912 -13.763 1.00 94.81 95 LEU A N 1
ATOM 763 C CA . LEU A 1 95 ? 14.154 -7.080 -12.768 1.00 94.81 95 LEU A CA 1
ATOM 764 C C . LEU A 1 95 ? 14.493 -7.831 -11.467 1.00 94.81 95 LEU A C 1
ATOM 766 O O . LEU A 1 95 ? 15.374 -7.397 -10.724 1.00 94.81 95 LEU A O 1
ATOM 770 N N . GLY A 1 96 ? 13.808 -8.943 -11.184 1.00 91.75 96 GLY A N 1
ATOM 771 C CA . GLY A 1 96 ? 13.991 -9.744 -9.974 1.00 91.75 96 GLY A CA 1
ATOM 772 C C . GLY A 1 96 ? 13.384 -9.122 -8.708 1.00 91.75 96 GLY A C 1
ATOM 773 O O . GLY A 1 96 ? 13.130 -7.920 -8.631 1.00 91.75 96 GLY A O 1
ATOM 774 N N . ALA A 1 97 ? 13.156 -9.955 -7.687 1.00 89.62 97 ALA A N 1
ATOM 775 C CA . ALA A 1 97 ? 12.418 -9.602 -6.463 1.00 89.62 97 ALA A CA 1
ATOM 776 C C . ALA A 1 97 ? 12.952 -8.360 -5.733 1.00 89.62 97 ALA A C 1
ATOM 778 O O . ALA A 1 97 ? 12.185 -7.543 -5.232 1.00 89.62 97 ALA A O 1
ATOM 779 N N . PHE A 1 98 ? 14.273 -8.191 -5.694 1.00 88.75 98 PHE A N 1
ATOM 780 C CA . PHE A 1 98 ? 14.923 -7.132 -4.919 1.00 88.75 98 PHE A CA 1
ATOM 781 C C . PHE A 1 98 ? 14.986 -5.779 -5.634 1.00 88.75 98 PHE A C 1
ATOM 783 O O . PHE A 1 98 ? 15.419 -4.795 -5.031 1.00 88.75 98 PHE A O 1
ATOM 790 N N . SER A 1 99 ? 14.568 -5.701 -6.901 1.00 91.19 99 SER A N 1
ATOM 791 C CA . SER A 1 99 ? 14.598 -4.440 -7.633 1.00 91.19 99 SER A CA 1
ATOM 792 C C . SER A 1 99 ? 13.485 -3.509 -7.164 1.00 91.19 99 SER A C 1
ATOM 794 O O . SER A 1 99 ? 12.295 -3.795 -7.303 1.00 91.19 99 SER A O 1
ATOM 796 N N . ARG A 1 100 ? 13.876 -2.330 -6.672 1.00 89.31 100 ARG A N 1
ATOM 797 C CA . ARG A 1 100 ? 12.938 -1.251 -6.325 1.00 89.31 100 ARG A CA 1
ATOM 798 C C . ARG A 1 100 ? 12.216 -0.699 -7.554 1.00 89.31 100 ARG A C 1
ATOM 800 O O . ARG A 1 100 ? 11.103 -0.193 -7.435 1.00 89.31 100 ARG A O 1
ATOM 807 N N . SER A 1 101 ? 12.800 -0.856 -8.742 1.00 92.81 101 SER A N 1
ATOM 808 C CA . SER A 1 101 ? 12.252 -0.362 -10.006 1.00 92.81 101 SER A CA 1
ATOM 809 C C . SER A 1 101 ? 10.913 -1.021 -10.372 1.00 92.81 101 SER A C 1
ATOM 811 O O . SER A 1 101 ? 10.077 -0.403 -11.031 1.00 92.81 101 SER A O 1
ATOM 813 N N . ARG A 1 102 ? 10.649 -2.234 -9.862 1.00 94.56 102 ARG A N 1
ATOM 814 C CA . ARG A 1 102 ? 9.362 -2.943 -9.991 1.00 94.56 102 ARG A CA 1
ATOM 815 C C . ARG A 1 102 ? 8.163 -2.124 -9.514 1.00 94.56 102 ARG A C 1
ATOM 817 O O . ARG A 1 102 ? 7.073 -2.239 -10.068 1.00 94.56 102 ARG A O 1
ATOM 824 N N . ALA A 1 103 ? 8.366 -1.264 -8.521 1.00 93.69 103 ALA A N 1
ATOM 825 C CA . ALA A 1 103 ? 7.327 -0.408 -7.969 1.00 93.69 103 ALA A CA 1
ATOM 826 C C . ALA A 1 103 ? 6.753 0.585 -9.002 1.00 93.69 103 ALA A C 1
ATOM 828 O O . ALA A 1 103 ? 5.556 0.871 -8.998 1.00 93.69 103 ALA A O 1
ATOM 829 N N . PHE A 1 104 ? 7.582 1.073 -9.931 1.00 94.31 104 PHE A N 1
ATOM 830 C CA . PHE A 1 104 ? 7.142 1.991 -10.987 1.00 94.31 104 PHE A CA 1
ATOM 831 C C . PHE A 1 104 ? 6.293 1.283 -12.045 1.00 94.31 104 PHE A C 1
ATOM 833 O O . PHE A 1 104 ? 5.354 1.877 -12.563 1.00 94.31 104 PHE A O 1
ATOM 840 N N . LEU A 1 105 ? 6.568 0.004 -12.315 1.00 95.50 105 LEU A N 1
ATOM 841 C CA . LEU A 1 105 ? 5.744 -0.823 -13.200 1.00 95.50 105 LEU A CA 1
ATOM 842 C C . LEU A 1 105 ? 4.350 -1.059 -12.612 1.00 95.50 105 LEU A C 1
ATOM 844 O O . LEU A 1 105 ? 3.356 -0.892 -13.312 1.00 95.50 105 LEU A O 1
ATOM 848 N N . LEU A 1 106 ? 4.265 -1.354 -11.310 1.00 95.62 106 LEU A N 1
ATOM 849 C CA . LEU A 1 106 ? 2.977 -1.451 -10.613 1.00 95.62 106 LEU A CA 1
ATOM 850 C C . LEU A 1 106 ? 2.206 -0.131 -10.669 1.00 95.62 106 LEU A C 1
ATOM 852 O O . LEU A 1 106 ? 1.002 -0.131 -10.901 1.00 95.62 106 LEU A O 1
ATOM 856 N N . ARG A 1 107 ? 2.904 0.999 -10.503 1.00 94.44 107 ARG A N 1
ATOM 857 C CA . ARG A 1 107 ? 2.294 2.325 -10.623 1.00 94.44 107 ARG A CA 1
ATOM 858 C C . ARG A 1 107 ? 1.774 2.602 -12.033 1.00 94.44 107 ARG A C 1
ATOM 860 O O . ARG A 1 107 ? 0.721 3.210 -12.165 1.00 94.44 107 ARG A O 1
ATOM 867 N N . LEU A 1 108 ? 2.480 2.171 -13.081 1.00 93.31 108 LEU A N 1
ATOM 868 C CA . LEU A 1 108 ? 1.987 2.300 -14.455 1.00 93.31 108 LEU A CA 1
ATOM 869 C C . LEU A 1 108 ? 0.649 1.575 -14.633 1.00 93.31 108 LEU A C 1
ATOM 871 O O . LEU A 1 108 ? -0.277 2.176 -15.167 1.00 93.31 108 LEU A O 1
ATOM 875 N N . LEU A 1 109 ? 0.518 0.348 -14.120 1.00 93.19 109 LEU A N 1
ATOM 876 C CA . LEU A 1 109 ? -0.718 -0.441 -14.222 1.00 93.19 109 LEU A CA 1
ATOM 877 C C . LEU A 1 109 ? -1.925 0.234 -13.559 1.00 93.19 109 LEU A C 1
ATOM 879 O O . LEU A 1 109 ? -3.049 0.123 -14.046 1.00 93.19 109 LEU A O 1
ATOM 883 N N . THR A 1 110 ? -1.704 0.957 -12.462 1.00 93.25 110 THR A N 1
ATOM 884 C CA . THR A 1 110 ? -2.780 1.615 -11.714 1.00 93.25 110 THR A CA 1
ATOM 885 C C . THR A 1 110 ? -3.115 3.019 -12.219 1.00 93.25 110 THR A C 1
ATOM 887 O O . THR A 1 110 ? -4.168 3.534 -11.861 1.00 93.25 110 THR A O 1
ATOM 890 N N . LEU A 1 111 ? -2.280 3.635 -13.068 1.00 89.25 111 LEU A N 1
ATOM 891 C CA . LEU A 1 111 ? -2.510 4.994 -13.586 1.00 89.25 111 LEU A CA 1
ATOM 892 C C . LEU A 1 111 ? -3.700 5.104 -14.543 1.00 89.25 111 LEU A C 1
ATOM 894 O O . LEU A 1 111 ? -4.434 6.082 -14.480 1.00 89.25 111 LEU A O 1
ATOM 898 N N . VAL A 1 112 ? -3.883 4.134 -15.441 1.00 76.62 112 VAL A N 1
ATOM 899 C CA . VAL A 1 112 ? -4.933 4.210 -16.481 1.00 76.62 112 VAL A CA 1
ATOM 900 C C . VAL A 1 112 ? -6.270 3.657 -15.990 1.00 76.62 112 VAL A C 1
ATOM 902 O O . VAL A 1 112 ? -7.288 3.835 -16.651 1.00 76.62 112 VAL A O 1
ATOM 905 N N . HIS A 1 113 ? -6.293 3.009 -14.819 1.00 79.81 113 HIS A N 1
ATOM 906 C CA . HIS A 1 113 ? -7.497 2.409 -14.231 1.00 79.81 113 HIS A CA 1
ATOM 907 C C . HIS A 1 113 ? -8.253 1.462 -15.190 1.00 79.81 113 HIS A C 1
ATOM 909 O O . HIS A 1 113 ? -9.467 1.283 -15.075 1.00 79.81 113 HIS A O 1
ATOM 915 N N . SER A 1 114 ? -7.541 0.837 -16.137 1.00 88.06 114 SER A N 1
ATOM 916 C CA . SER A 1 114 ? -8.132 -0.128 -17.066 1.00 88.06 114 SER A CA 1
ATOM 917 C C . SER A 1 114 ? -8.411 -1.457 -16.342 1.00 88.06 114 SER A C 1
ATOM 919 O O . SER A 1 114 ? -7.589 -1.876 -15.522 1.00 88.06 114 SER A O 1
ATOM 921 N N . PRO A 1 115 ? -9.525 -2.161 -16.628 1.00 91.50 115 PRO A N 1
ATOM 922 C CA . PRO A 1 115 ? -9.796 -3.451 -15.994 1.00 91.50 115 PRO A CA 1
ATOM 923 C C . PRO A 1 115 ? -8.676 -4.496 -16.175 1.00 91.50 115 PRO A C 1
ATOM 925 O O . PRO A 1 115 ? -8.308 -5.115 -15.175 1.00 91.50 115 PRO A O 1
ATOM 928 N N . PRO A 1 116 ? -8.073 -4.679 -17.374 1.00 91.69 116 PRO A N 1
ATOM 929 C CA . PRO A 1 116 ? -6.950 -5.605 -17.550 1.00 91.69 116 PRO A CA 1
ATOM 930 C C . PRO A 1 116 ? -5.717 -5.230 -16.720 1.00 91.69 116 PRO A C 1
ATOM 932 O O . PRO A 1 116 ? -5.175 -6.084 -16.018 1.00 91.69 116 PRO A O 1
ATOM 935 N N . SER A 1 117 ? -5.327 -3.952 -16.715 1.00 92.69 117 SER A N 1
ATOM 936 C CA . SER A 1 117 ? -4.135 -3.507 -15.987 1.00 92.69 117 SER A CA 1
ATOM 937 C C . SER A 1 117 ? -4.334 -3.580 -14.469 1.00 92.69 117 SER A C 1
ATOM 939 O O . SER A 1 117 ? -3.411 -3.958 -13.749 1.00 92.69 117 SER A O 1
ATOM 941 N N . LEU A 1 118 ? -5.541 -3.289 -13.962 1.00 95.00 118 LEU A N 1
ATOM 942 C CA . LEU A 1 118 ? -5.869 -3.457 -12.540 1.00 95.00 118 LEU A CA 1
ATOM 943 C C . LEU A 1 118 ? -5.892 -4.936 -12.126 1.00 95.00 118 LEU A C 1
ATOM 945 O O . LEU A 1 118 ? -5.386 -5.272 -11.056 1.00 95.00 118 LEU A O 1
ATOM 949 N N . ALA A 1 119 ? -6.412 -5.824 -12.978 1.00 94.94 119 ALA A N 1
ATOM 950 C CA . ALA A 1 119 ? -6.361 -7.263 -12.729 1.00 94.94 119 ALA A CA 1
ATOM 951 C C . ALA A 1 119 ? -4.911 -7.775 -12.689 1.00 94.94 119 ALA A C 1
ATOM 953 O O . ALA A 1 119 ? -4.547 -8.508 -11.770 1.00 94.94 119 ALA A O 1
ATOM 954 N N . LEU A 1 120 ? -4.068 -7.329 -13.627 1.00 95.88 120 LEU A N 1
ATOM 955 C CA . LEU A 1 120 ? -2.644 -7.658 -13.638 1.00 95.88 120 LEU A CA 1
ATOM 956 C C . LEU A 1 120 ? -1.911 -7.095 -12.410 1.00 95.88 120 LEU A C 1
ATOM 958 O O . LEU A 1 120 ? -1.056 -7.770 -11.840 1.00 95.88 120 LEU A O 1
ATOM 962 N N . PHE A 1 121 ? -2.247 -5.880 -11.971 1.00 97.19 121 PHE A N 1
ATOM 963 C CA . PHE A 1 121 ? -1.711 -5.310 -10.735 1.00 97.19 121 PHE A CA 1
ATOM 964 C C . PHE A 1 121 ? -2.010 -6.213 -9.531 1.00 97.19 121 PHE A C 1
ATOM 966 O O . PHE A 1 121 ? -1.098 -6.503 -8.755 1.00 97.19 121 PHE A O 1
ATOM 973 N N . CYS A 1 122 ? -3.248 -6.706 -9.399 1.00 97.94 122 CYS A N 1
ATOM 974 C CA . CYS A 1 122 ? -3.593 -7.678 -8.362 1.00 97.94 122 CYS A CA 1
ATOM 975 C C . CYS A 1 122 ? -2.736 -8.944 -8.472 1.00 97.94 122 CYS A C 1
ATOM 977 O O . CYS A 1 122 ? -2.157 -9.361 -7.473 1.00 97.94 122 CYS A O 1
ATOM 979 N N . ASP A 1 123 ? -2.619 -9.522 -9.668 1.00 97.50 123 ASP A N 1
ATOM 980 C CA . ASP A 1 123 ? -1.887 -10.777 -9.880 1.00 97.50 123 ASP A CA 1
ATOM 981 C C . ASP A 1 123 ? -0.412 -10.664 -9.516 1.00 97.50 123 ASP A C 1
ATOM 983 O O . ASP A 1 123 ? 0.114 -11.515 -8.805 1.00 97.50 123 ASP A O 1
ATOM 987 N N . LEU A 1 124 ? 0.249 -9.574 -9.909 1.00 97.50 124 LEU A N 1
ATOM 988 C CA . LEU A 1 124 ? 1.651 -9.361 -9.555 1.00 97.50 124 LEU A CA 1
ATOM 989 C C . LEU A 1 124 ? 1.843 -9.220 -8.042 1.00 97.50 124 LEU A C 1
ATOM 991 O O . LEU A 1 124 ? 2.808 -9.755 -7.511 1.00 97.50 124 LEU A O 1
ATOM 995 N N . LEU A 1 125 ? 0.930 -8.554 -7.330 1.00 97.62 125 LEU A N 1
ATOM 996 C CA . LEU A 1 125 ? 1.011 -8.457 -5.869 1.00 97.62 125 LEU A CA 1
ATOM 997 C C . LEU A 1 125 ? 0.716 -9.782 -5.156 1.00 97.62 125 LEU A C 1
ATOM 999 O O . LEU A 1 125 ? 1.243 -10.012 -4.068 1.00 97.62 125 LEU A O 1
ATOM 1003 N N . ILE A 1 126 ? -0.134 -10.632 -5.735 1.00 97.81 126 ILE A N 1
ATOM 1004 C CA . ILE A 1 126 ? -0.473 -11.950 -5.185 1.00 97.81 126 ILE A CA 1
ATOM 1005 C C . ILE A 1 126 ? 0.672 -12.940 -5.413 1.00 97.81 126 ILE A C 1
ATOM 1007 O O . ILE A 1 126 ? 1.015 -13.684 -4.494 1.00 97.81 126 ILE A O 1
ATOM 1011 N N . ASP A 1 127 ? 1.265 -12.943 -6.604 1.00 96.81 127 ASP A N 1
ATOM 1012 C CA . ASP A 1 127 ? 2.254 -13.944 -7.006 1.00 96.81 127 ASP A CA 1
ATOM 1013 C C . ASP A 1 127 ? 3.679 -13.566 -6.584 1.00 96.81 127 ASP A C 1
ATOM 1015 O O . ASP A 1 127 ? 4.456 -14.422 -6.162 1.00 96.81 127 ASP A O 1
ATOM 1019 N N . ASP A 1 128 ? 4.041 -12.288 -6.708 1.00 96.25 128 ASP A N 1
ATOM 1020 C CA . ASP A 1 128 ? 5.412 -11.805 -6.547 1.00 96.25 128 ASP A CA 1
ATOM 1021 C C . ASP A 1 128 ? 5.399 -10.349 -6.031 1.00 96.25 128 ASP A C 1
ATOM 1023 O O . ASP A 1 128 ? 5.643 -9.412 -6.793 1.00 96.25 128 ASP A O 1
ATOM 1027 N N . PRO A 1 129 ? 5.064 -10.106 -4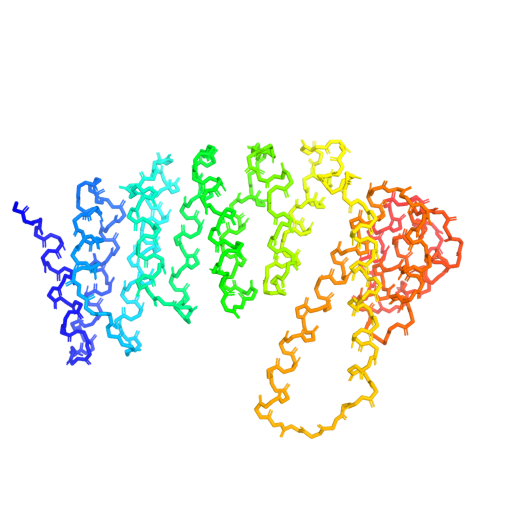.750 1.00 95.44 129 PRO A N 1
ATOM 1028 C CA . PRO A 1 129 ? 4.963 -8.756 -4.200 1.00 95.44 129 PRO A CA 1
ATOM 1029 C C . PRO A 1 129 ? 6.336 -8.068 -4.091 1.00 95.44 129 PRO A C 1
ATOM 1031 O O . PRO A 1 129 ? 7.371 -8.727 -3.972 1.00 95.44 129 PRO A O 1
ATOM 1034 N N . PRO A 1 130 ? 6.378 -6.724 -4.026 1.00 94.12 130 PRO A N 1
ATOM 1035 C CA . PRO A 1 130 ? 7.593 -6.001 -3.666 1.00 94.12 130 PRO A CA 1
ATOM 1036 C C . PRO A 1 130 ? 8.148 -6.423 -2.296 1.00 94.12 130 PRO A C 1
ATOM 1038 O O . PRO A 1 130 ? 7.405 -6.735 -1.360 1.00 94.12 130 PRO A O 1
ATOM 1041 N N . VAL A 1 131 ? 9.476 -6.372 -2.165 1.00 89.44 131 VAL A N 1
ATOM 1042 C CA . VAL A 1 131 ? 10.216 -6.841 -0.976 1.00 89.44 131 VAL A CA 1
ATOM 1043 C C . VAL A 1 131 ? 9.962 -6.041 0.296 1.00 89.44 131 VAL A C 1
ATOM 1045 O O . VAL A 1 131 ? 10.320 -6.500 1.381 1.00 89.44 131 VAL A O 1
ATOM 1048 N N . ASP A 1 132 ? 9.407 -4.836 0.196 1.00 89.00 132 ASP A N 1
ATOM 1049 C CA . ASP A 1 132 ? 9.084 -3.979 1.330 1.00 89.00 132 ASP A CA 1
ATOM 1050 C C . ASP A 1 132 ? 7.847 -3.118 1.065 1.00 89.00 132 ASP A C 1
ATOM 1052 O O . ASP A 1 132 ? 7.476 -2.864 -0.085 1.00 89.00 132 ASP A O 1
ATOM 1056 N N . SER A 1 133 ? 7.208 -2.678 2.149 1.00 92.00 133 SER A N 1
ATOM 1057 C CA . SER A 1 133 ? 5.984 -1.877 2.088 1.00 92.00 133 SER A CA 1
ATOM 1058 C C . SER A 1 133 ? 6.183 -0.495 1.462 1.00 92.00 133 SER A C 1
ATOM 1060 O O . SER A 1 133 ? 5.257 0.037 0.852 1.00 92.00 133 SER A O 1
ATOM 1062 N N . VAL A 1 134 ? 7.388 0.079 1.541 1.00 91.06 134 VAL A N 1
ATOM 1063 C CA . VAL A 1 134 ? 7.698 1.385 0.941 1.00 91.06 134 VAL A CA 1
ATOM 1064 C C . VAL A 1 134 ? 7.698 1.268 -0.582 1.00 91.06 134 VAL A C 1
ATOM 1066 O O . VAL A 1 134 ? 7.025 2.045 -1.256 1.00 91.06 134 VAL A O 1
ATOM 1069 N N . ALA A 1 135 ? 8.372 0.262 -1.133 1.00 91.31 135 ALA A N 1
ATOM 1070 C CA . ALA A 1 135 ? 8.352 -0.052 -2.554 1.00 91.31 135 ALA A CA 1
ATOM 1071 C C . ALA A 1 135 ? 6.935 -0.412 -3.021 1.00 91.31 135 ALA A C 1
ATOM 1073 O O . ALA A 1 135 ? 6.487 0.083 -4.054 1.00 91.31 135 ALA A O 1
ATOM 1074 N N . ALA A 1 136 ? 6.196 -1.212 -2.247 1.00 94.25 136 ALA A N 1
ATOM 1075 C CA . ALA A 1 136 ? 4.813 -1.538 -2.576 1.00 94.25 136 ALA A CA 1
ATOM 1076 C C . ALA A 1 136 ? 3.908 -0.303 -2.635 1.00 94.25 136 ALA A C 1
ATOM 1078 O O . ALA A 1 136 ? 3.097 -0.192 -3.555 1.00 94.25 136 ALA A O 1
ATOM 1079 N N . SER A 1 137 ? 4.082 0.650 -1.712 1.00 95.38 137 SER A N 1
ATOM 1080 C CA . SER A 1 137 ? 3.214 1.827 -1.592 1.00 95.38 137 SER A CA 1
ATOM 1081 C C . SER A 1 137 ? 3.107 2.628 -2.889 1.00 95.38 137 SER A C 1
ATOM 1083 O O . SER A 1 137 ? 2.027 3.109 -3.223 1.00 95.38 137 SER A O 1
ATOM 1085 N N . LEU A 1 138 ? 4.186 2.697 -3.676 1.00 93.25 138 LEU A N 1
ATOM 1086 C CA . LEU A 1 138 ? 4.223 3.448 -4.928 1.00 93.25 138 LEU A CA 1
ATOM 1087 C C . LEU A 1 138 ? 3.194 2.949 -5.954 1.00 93.25 138 LEU A C 1
ATOM 1089 O O . LEU A 1 138 ? 2.649 3.762 -6.702 1.00 93.25 138 LEU A O 1
ATOM 1093 N N . GLY A 1 139 ? 2.904 1.644 -5.967 1.00 93.88 139 GLY A N 1
ATOM 1094 C CA . GLY A 1 139 ? 1.870 1.062 -6.825 1.00 93.88 139 GLY A CA 1
ATOM 1095 C C . GLY A 1 139 ? 0.449 1.459 -6.409 1.00 93.88 139 GLY A C 1
ATOM 1096 O O . GLY A 1 139 ? -0.430 1.558 -7.261 1.00 93.88 139 GLY A O 1
ATOM 1097 N N . PHE A 1 140 ? 0.238 1.746 -5.121 1.00 96.38 140 PHE A N 1
ATOM 1098 C CA . PHE A 1 140 ? -1.060 2.123 -4.551 1.00 96.38 140 PHE A CA 1
ATOM 1099 C C . PHE A 1 140 ? -1.332 3.633 -4.580 1.00 96.38 140 PHE A C 1
ATOM 1101 O O . PHE A 1 140 ? -2.492 4.032 -4.512 1.00 96.38 140 PHE A O 1
ATOM 1108 N N . VAL A 1 141 ? -0.302 4.484 -4.679 1.00 94.44 141 VAL A N 1
ATOM 1109 C CA . VAL A 1 141 ? -0.435 5.957 -4.601 1.00 94.44 141 VAL A CA 1
ATOM 1110 C C . VAL A 1 141 ? -1.535 6.502 -5.518 1.00 94.44 141 VAL A C 1
ATOM 1112 O O . VAL A 1 141 ? -2.320 7.350 -5.109 1.00 94.44 141 VAL A O 1
ATOM 1115 N N . THR A 1 142 ? -1.608 6.014 -6.749 1.00 91.81 142 THR A N 1
ATOM 1116 C CA . THR A 1 142 ? -2.587 6.447 -7.761 1.00 91.81 142 THR A CA 1
ATOM 1117 C C . THR A 1 142 ? -4.010 6.022 -7.407 1.00 91.81 142 THR A C 1
ATOM 1119 O O . THR A 1 142 ? -4.946 6.791 -7.609 1.00 91.81 142 THR A O 1
ATOM 1122 N N . LEU A 1 143 ? -4.178 4.847 -6.794 1.00 95.06 143 LEU A N 1
ATOM 1123 C CA . LEU A 1 143 ? -5.467 4.368 -6.295 1.00 95.06 143 LEU A CA 1
ATOM 1124 C C . LEU A 1 143 ? -5.975 5.249 -5.144 1.00 95.06 143 LEU A C 1
ATOM 1126 O O . LEU A 1 143 ? -7.147 5.602 -5.131 1.00 95.06 143 LEU A O 1
ATOM 1130 N N . PHE A 1 144 ? -5.090 5.690 -4.242 1.00 94.94 144 PHE A N 1
ATOM 1131 C CA . PHE A 1 144 ? -5.433 6.637 -3.169 1.00 94.94 144 PHE A CA 1
ATOM 1132 C C . PHE A 1 144 ? -5.671 8.078 -3.648 1.00 94.94 144 PHE A C 1
ATOM 1134 O O . PHE A 1 144 ? -6.219 8.893 -2.909 1.00 94.94 144 PHE A O 1
ATOM 1141 N N . GLN A 1 145 ? -5.223 8.434 -4.851 1.00 91.62 145 GLN A N 1
ATOM 1142 C CA . GLN A 1 145 ? -5.420 9.770 -5.427 1.00 91.62 145 GLN A CA 1
ATOM 1143 C C . GLN A 1 145 ? -6.652 9.844 -6.335 1.00 91.62 145 GLN A C 1
ATOM 1145 O O . GLN A 1 145 ? -7.162 10.936 -6.596 1.00 91.62 145 GLN A O 1
ATOM 1150 N N . SER A 1 146 ? -7.132 8.699 -6.820 1.00 87.38 146 SER A N 1
ATOM 1151 C CA . SER A 1 146 ? -8.265 8.624 -7.734 1.00 87.38 146 SER A CA 1
ATOM 1152 C C . SER A 1 146 ? -9.601 8.688 -6.996 1.00 87.38 146 SER A C 1
ATOM 1154 O O . SER A 1 146 ? -9.784 8.095 -5.934 1.00 87.38 146 SER A O 1
ATOM 1156 N N . LYS A 1 147 ? -10.556 9.414 -7.587 1.00 84.88 147 LYS A N 1
ATOM 1157 C CA . LYS A 1 147 ? -11.931 9.542 -7.073 1.00 84.88 147 LYS A CA 1
ATOM 1158 C C . LYS A 1 147 ? -12.887 8.475 -7.608 1.00 84.88 147 LYS A C 1
ATOM 1160 O O . LYS A 1 147 ? -13.976 8.340 -7.070 1.00 84.88 147 LYS A O 1
ATOM 1165 N N . ASN A 1 148 ? -12.494 7.777 -8.673 1.00 83.38 148 ASN A N 1
ATOM 1166 C CA . ASN A 1 148 ? -13.322 6.804 -9.385 1.00 83.38 148 ASN A CA 1
ATOM 1167 C C . ASN A 1 148 ? -12.525 5.512 -9.576 1.00 83.38 148 ASN A C 1
ATOM 1169 O O . ASN A 1 148 ? -12.192 5.127 -10.697 1.00 83.38 148 ASN A O 1
ATOM 11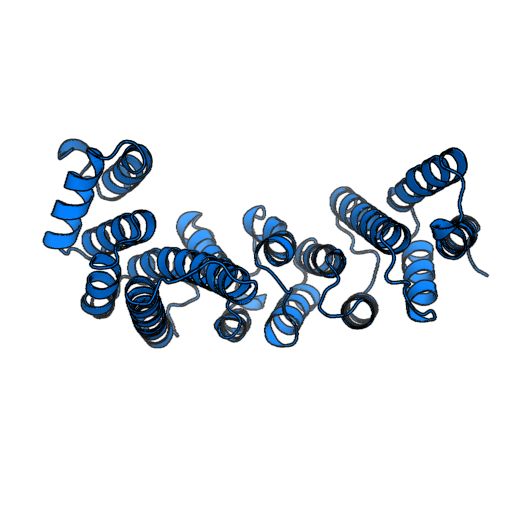73 N N . VAL A 1 149 ? -12.153 4.869 -8.471 1.00 87.69 149 VAL A N 1
ATOM 1174 C CA . VAL A 1 149 ? -11.470 3.576 -8.533 1.00 87.69 149 VAL A CA 1
ATOM 1175 C C . VAL A 1 149 ? -12.473 2.493 -8.938 1.00 87.69 149 VAL A C 1
ATOM 1177 O O . VAL A 1 149 ? -13.521 2.346 -8.315 1.00 87.69 149 VAL A O 1
ATOM 1180 N N . SER A 1 150 ? -12.141 1.697 -9.956 1.00 90.88 150 SER A N 1
ATOM 1181 C CA . SER A 1 150 ? -12.933 0.532 -10.375 1.00 90.88 150 SER A CA 1
ATOM 1182 C C . SER A 1 150 ? -12.832 -0.596 -9.341 1.00 90.88 150 SER A C 1
ATOM 1184 O O . SER A 1 150 ? -12.022 -1.514 -9.484 1.00 90.88 150 SER A O 1
ATOM 1186 N N . VAL A 1 151 ? -13.635 -0.513 -8.278 1.00 92.56 151 VAL A N 1
ATOM 1187 C CA . VAL A 1 151 ? -13.570 -1.416 -7.115 1.00 92.56 151 VAL A CA 1
ATOM 1188 C C . VAL A 1 151 ? -13.747 -2.882 -7.506 1.00 92.56 151 VAL A C 1
ATOM 1190 O O . VAL A 1 151 ? -12.976 -3.712 -7.035 1.00 92.56 151 VAL A O 1
ATOM 1193 N N . ASP A 1 152 ? -14.658 -3.188 -8.432 1.00 93.38 152 ASP A N 1
ATOM 1194 C CA . ASP A 1 152 ? -14.933 -4.560 -8.897 1.00 93.38 152 ASP A CA 1
ATOM 1195 C C . ASP A 1 152 ? -13.739 -5.214 -9.614 1.00 93.38 152 ASP A C 1
ATOM 1197 O O . ASP A 1 152 ? -13.643 -6.437 -9.695 1.00 93.38 152 ASP A O 1
ATOM 1201 N N . CYS A 1 153 ? -12.807 -4.410 -10.140 1.00 93.94 153 CYS A N 1
ATOM 1202 C CA . CYS A 1 153 ? -11.580 -4.920 -10.760 1.00 93.94 153 CYS A CA 1
ATOM 1203 C C . CYS A 1 153 ? -10.514 -5.290 -9.719 1.00 93.94 153 CYS A C 1
ATOM 1205 O O . CYS A 1 153 ? -9.608 -6.065 -10.020 1.00 93.94 153 CYS A O 1
ATOM 1207 N N . LEU A 1 154 ? -10.605 -4.723 -8.512 1.00 96.31 154 LEU A N 1
ATOM 1208 C CA . LEU A 1 154 ? -9.631 -4.901 -7.439 1.00 96.31 154 LEU A CA 1
ATOM 1209 C C . LEU A 1 154 ? -10.125 -5.895 -6.391 1.00 96.31 154 LEU A C 1
ATOM 1211 O O . LEU A 1 154 ? -9.402 -6.816 -6.026 1.00 96.31 154 LEU A O 1
ATOM 1215 N N . PHE A 1 155 ? -11.348 -5.735 -5.896 1.00 96.88 155 PHE A N 1
ATOM 1216 C CA . PHE A 1 155 ? -11.893 -6.537 -4.807 1.00 96.88 155 PHE A CA 1
ATOM 1217 C C . PHE A 1 155 ? -12.967 -7.511 -5.312 1.00 96.88 155 PHE A C 1
ATOM 1219 O O . PHE A 1 155 ? -13.738 -7.160 -6.199 1.00 96.88 155 PHE A O 1
ATOM 1226 N N . PRO A 1 156 ? -13.032 -8.740 -4.761 1.00 96.12 156 PRO A N 1
ATOM 1227 C CA . PRO A 1 156 ? -12.246 -9.248 -3.629 1.00 96.12 156 PRO A CA 1
ATOM 1228 C C . PRO A 1 156 ? -10.859 -9.801 -4.009 1.00 96.12 156 PRO A C 1
ATOM 1230 O O . PRO A 1 156 ? -10.120 -10.207 -3.115 1.00 96.12 156 PRO A O 1
ATOM 1233 N N . ARG A 1 157 ? -10.480 -9.817 -5.298 1.00 96.75 157 ARG A N 1
ATOM 1234 C CA . ARG A 1 157 ? -9.235 -10.441 -5.802 1.00 96.75 157 ARG A CA 1
ATOM 1235 C C . ARG A 1 157 ? -7.992 -10.022 -5.015 1.00 96.75 157 ARG A C 1
ATOM 1237 O O . ARG A 1 157 ? -7.214 -10.870 -4.592 1.00 96.75 157 ARG A O 1
ATOM 1244 N N . LEU A 1 158 ? -7.840 -8.727 -4.761 1.00 97.06 158 LEU A N 1
ATOM 1245 C CA . LEU A 1 158 ? -6.695 -8.139 -4.076 1.00 97.06 158 LEU A CA 1
ATOM 1246 C C . LEU A 1 158 ? -6.532 -8.643 -2.629 1.00 97.06 158 LEU A C 1
ATOM 1248 O O . LEU A 1 158 ? -5.418 -8.628 -2.112 1.00 97.06 158 LEU A O 1
ATOM 1252 N N . PHE A 1 159 ? -7.583 -9.170 -1.983 1.00 97.94 159 PHE A N 1
ATOM 1253 C CA . PHE A 1 159 ? -7.449 -9.782 -0.656 1.00 97.94 159 PHE A CA 1
ATOM 1254 C C . PHE A 1 159 ? -6.622 -11.069 -0.651 1.00 97.94 159 PHE A C 1
ATOM 1256 O O . PHE A 1 159 ? -6.092 -11.434 0.396 1.00 97.94 159 PHE A O 1
ATOM 1263 N N . ALA A 1 160 ? -6.427 -11.730 -1.795 1.00 97.81 160 ALA A N 1
ATOM 1264 C CA . ALA A 1 160 ? -5.486 -12.845 -1.873 1.00 97.81 160 ALA A CA 1
ATOM 1265 C C . ALA A 1 160 ? -4.038 -12.404 -1.567 1.00 97.81 160 ALA A C 1
ATOM 1267 O O . ALA A 1 160 ? -3.243 -13.204 -1.079 1.00 97.81 160 ALA A O 1
ATOM 1268 N N . ALA A 1 161 ? -3.704 -11.119 -1.751 1.00 97.75 161 ALA A N 1
ATOM 1269 C CA . ALA A 1 161 ? -2.389 -10.576 -1.419 1.00 97.75 161 ALA A CA 1
ATOM 1270 C C . ALA A 1 161 ? -2.168 -10.383 0.097 1.00 97.75 161 ALA A C 1
ATOM 1272 O O . ALA A 1 161 ? -1.043 -10.121 0.515 1.00 97.75 161 ALA A O 1
ATOM 1273 N N . LEU A 1 162 ? -3.193 -10.559 0.949 1.00 97.56 162 LEU A N 1
ATOM 1274 C CA . LEU A 1 162 ? -3.052 -10.454 2.413 1.00 97.56 162 LEU A CA 1
ATOM 1275 C C . LEU A 1 162 ? -2.120 -11.517 3.015 1.00 97.56 162 LEU A C 1
ATOM 1277 O O . LEU A 1 162 ? -1.650 -11.349 4.140 1.00 97.56 162 LEU A O 1
ATOM 1281 N N . GLN A 1 163 ? -1.817 -12.587 2.274 1.00 95.19 163 GLN A N 1
ATOM 1282 C CA . GLN A 1 163 ? -0.788 -13.557 2.659 1.00 95.19 163 GLN A CA 1
ATOM 1283 C C . GLN A 1 163 ? 0.620 -12.936 2.734 1.00 95.19 163 GLN A C 1
ATOM 1285 O O . GLN A 1 163 ? 1.495 -13.460 3.425 1.00 95.19 163 GLN A O 1
ATOM 1290 N N . HIS A 1 164 ? 0.832 -11.802 2.057 1.00 95.81 164 HIS A N 1
ATOM 1291 C CA . HIS A 1 164 ? 2.110 -11.111 1.964 1.00 95.81 164 HIS A CA 1
ATOM 1292 C C . HIS A 1 164 ? 2.126 -9.873 2.854 1.00 95.81 164 HIS A C 1
ATOM 1294 O O . HIS A 1 164 ? 1.508 -8.849 2.563 1.00 95.81 164 HIS A O 1
ATOM 1300 N N . LEU A 1 165 ? 2.891 -9.948 3.942 1.00 94.31 165 LEU A N 1
ATOM 1301 C CA . LEU A 1 165 ? 2.927 -8.901 4.964 1.00 94.31 165 LEU A CA 1
ATOM 1302 C C . LEU A 1 165 ? 3.353 -7.521 4.419 1.00 94.31 165 LEU A C 1
ATOM 1304 O O . LEU A 1 165 ? 2.863 -6.501 4.897 1.00 94.31 165 LEU A O 1
ATOM 1308 N N . THR A 1 166 ? 4.200 -7.487 3.382 1.00 94.38 166 THR A N 1
ATOM 1309 C CA . THR A 1 166 ? 4.699 -6.248 2.760 1.00 94.38 166 THR A CA 1
ATOM 1310 C C . THR A 1 166 ? 3.601 -5.424 2.084 1.00 94.38 166 THR A C 1
ATOM 1312 O O . THR A 1 166 ? 3.751 -4.211 1.952 1.00 94.38 166 THR A O 1
ATOM 1315 N N . VAL A 1 167 ? 2.491 -6.049 1.678 1.00 97.19 167 VAL A N 1
ATOM 1316 C CA . VAL A 1 167 ? 1.379 -5.386 0.971 1.00 97.19 167 VAL A CA 1
ATOM 1317 C C . VAL A 1 167 ? 0.065 -5.438 1.742 1.00 97.19 167 VAL A C 1
ATOM 1319 O O . VAL A 1 167 ? -0.820 -4.631 1.475 1.00 97.19 167 VAL A O 1
ATOM 1322 N N . ALA A 1 168 ? -0.067 -6.340 2.718 1.00 97.94 168 ALA A N 1
ATOM 1323 C CA . ALA A 1 168 ? -1.321 -6.577 3.424 1.00 97.94 168 ALA A CA 1
ATOM 1324 C C . ALA A 1 168 ? -1.919 -5.299 4.038 1.00 97.94 168 ALA A C 1
ATOM 1326 O O . ALA A 1 168 ? -3.103 -5.034 3.849 1.00 97.94 168 ALA A O 1
ATOM 1327 N N . GLY A 1 169 ? -1.104 -4.475 4.710 1.00 98.00 169 GLY A N 1
ATOM 1328 C CA . GLY A 1 169 ? -1.564 -3.197 5.268 1.00 98.00 169 GLY A CA 1
ATOM 1329 C C . GLY A 1 169 ? -2.128 -2.258 4.197 1.00 98.00 169 GLY A C 1
ATOM 1330 O O . GLY A 1 169 ? -3.242 -1.775 4.340 1.00 98.00 169 GLY A O 1
ATOM 1331 N N . LEU A 1 170 ? -1.423 -2.104 3.070 1.00 98.31 170 LEU A N 1
ATOM 1332 C CA . LEU A 1 170 ? -1.839 -1.243 1.952 1.00 98.31 170 LEU A CA 1
ATOM 1333 C C . LEU A 1 170 ? -3.161 -1.695 1.318 1.00 98.31 170 LEU A C 1
ATOM 1335 O O . LEU A 1 170 ? -3.979 -0.861 0.934 1.00 98.31 170 LEU A O 1
ATOM 1339 N N . VAL A 1 171 ? -3.381 -3.009 1.214 1.00 98.50 171 VAL A N 1
ATOM 1340 C CA . VAL A 1 171 ? -4.635 -3.576 0.695 1.00 98.50 171 VAL A CA 1
ATOM 1341 C C . VAL A 1 171 ? -5.811 -3.231 1.608 1.00 98.50 171 VAL A C 1
ATOM 1343 O O . VAL A 1 171 ? -6.865 -2.823 1.118 1.00 98.50 171 VAL A O 1
ATOM 1346 N N . ILE A 1 172 ? -5.632 -3.371 2.925 1.00 98.69 172 ILE A N 1
ATOM 1347 C CA . ILE A 1 172 ? -6.668 -3.020 3.901 1.00 98.69 172 ILE A CA 1
ATOM 1348 C C . ILE A 1 172 ? -6.888 -1.504 3.938 1.00 98.69 172 ILE A C 1
ATOM 1350 O O . ILE A 1 172 ? -8.032 -1.061 3.885 1.00 98.69 172 ILE A O 1
ATOM 1354 N N . ASP A 1 173 ? -5.819 -0.706 3.939 1.00 98.56 173 ASP A N 1
ATOM 1355 C CA . ASP A 1 173 ? -5.903 0.755 3.899 1.00 98.56 173 ASP A CA 1
ATOM 1356 C C . ASP A 1 173 ? -6.655 1.250 2.662 1.00 98.56 173 ASP A C 1
ATOM 1358 O O . ASP A 1 173 ? -7.458 2.174 2.767 1.00 98.56 173 ASP A O 1
ATOM 1362 N N . LEU A 1 174 ? -6.456 0.622 1.497 1.00 98.38 174 LEU A N 1
ATOM 1363 C CA . LEU A 1 174 ? -7.212 0.960 0.294 1.00 98.38 174 LEU A CA 1
ATOM 1364 C C . LEU A 1 174 ? -8.708 0.666 0.470 1.00 98.38 174 LEU A C 1
ATOM 1366 O O . LEU A 1 174 ? -9.538 1.509 0.136 1.00 98.38 174 LEU A O 1
ATOM 1370 N N . ALA A 1 175 ? -9.066 -0.495 1.024 1.00 98.38 175 ALA A N 1
ATOM 1371 C CA . ALA A 1 175 ? -10.463 -0.842 1.288 1.00 98.38 175 ALA A CA 1
ATOM 1372 C C . ALA A 1 175 ? -11.118 0.134 2.289 1.00 98.38 175 ALA A C 1
ATOM 1374 O O . ALA A 1 175 ? -12.221 0.627 2.037 1.00 98.38 175 ALA A O 1
ATOM 1375 N N . ASN A 1 176 ? -10.405 0.486 3.365 1.00 98.31 176 ASN A N 1
ATOM 1376 C CA . ASN A 1 176 ? -10.836 1.476 4.354 1.00 98.31 176 ASN A CA 1
ATOM 1377 C C . ASN A 1 176 ? -11.012 2.861 3.723 1.00 98.31 176 ASN A C 1
ATOM 1379 O O . ASN A 1 176 ? -12.022 3.534 3.939 1.00 98.31 176 ASN A O 1
ATOM 1383 N N . TYR A 1 177 ? -10.036 3.283 2.918 1.00 97.69 177 TYR A N 1
ATOM 1384 C CA . TYR A 1 177 ? -10.029 4.573 2.238 1.00 97.69 177 TYR A CA 1
ATOM 1385 C C . TYR A 1 177 ? -11.242 4.742 1.322 1.00 97.69 177 TYR A C 1
ATOM 1387 O O . TYR A 1 177 ? -11.879 5.797 1.351 1.00 97.69 177 TYR A O 1
ATOM 1395 N N . LEU A 1 178 ? -11.604 3.712 0.550 1.00 97.44 178 LEU A N 1
ATOM 1396 C CA . LEU A 1 178 ? -12.763 3.761 -0.347 1.00 97.44 178 LEU A CA 1
ATOM 1397 C C . LEU A 1 178 ? -14.074 4.003 0.418 1.00 97.44 178 LEU A C 1
ATOM 1399 O O . LEU A 1 178 ? -14.928 4.750 -0.059 1.00 97.44 178 LEU A O 1
ATOM 1403 N N . VAL A 1 179 ? -14.220 3.437 1.621 1.00 97.12 179 VAL A N 1
ATOM 1404 C CA . VAL A 1 179 ? -15.384 3.689 2.491 1.00 97.12 179 VAL A CA 1
ATOM 1405 C C . VAL A 1 179 ? -15.329 5.092 3.088 1.00 97.12 179 VAL A C 1
ATOM 1407 O O . VAL A 1 179 ? -16.297 5.846 3.006 1.00 97.12 179 VAL A O 1
ATOM 1410 N N . ARG A 1 180 ? -14.187 5.481 3.667 1.00 94.69 180 ARG A N 1
ATOM 1411 C CA . ARG A 1 180 ? -14.024 6.784 4.337 1.00 94.69 180 ARG A CA 1
ATOM 1412 C C . ARG A 1 180 ? -14.187 7.968 3.389 1.00 94.69 180 ARG A C 1
ATOM 1414 O O . ARG A 1 180 ? -14.684 9.013 3.794 1.00 94.69 180 ARG A O 1
ATOM 1421 N N . THR A 1 181 ? -13.794 7.799 2.130 1.00 94.81 181 THR A N 1
ATOM 1422 C CA . THR A 1 181 ? -13.991 8.800 1.072 1.00 94.81 181 THR A CA 1
ATOM 1423 C C . THR A 1 181 ? -15.334 8.678 0.357 1.00 94.81 181 THR A C 1
ATOM 1425 O O . THR A 1 181 ? -15.574 9.412 -0.597 1.00 94.81 181 THR A O 1
ATOM 1428 N N . GLN A 1 182 ? -16.220 7.793 0.832 1.00 94.88 182 GLN A N 1
ATOM 1429 C CA . GLN A 1 182 ? -17.568 7.570 0.303 1.00 94.88 182 GLN A CA 1
ATOM 1430 C C . GLN A 1 182 ? -17.592 7.139 -1.173 1.00 94.88 182 GLN A C 1
ATOM 1432 O O . GLN A 1 182 ? -18.613 7.285 -1.843 1.00 94.88 182 GLN A O 1
ATOM 1437 N N . GLN A 1 183 ? -16.490 6.580 -1.687 1.00 94.88 183 GLN A N 1
ATOM 1438 C CA . GLN A 1 183 ? -16.466 5.958 -3.015 1.00 94.88 183 GLN A CA 1
ATOM 1439 C C . GLN A 1 183 ? -17.279 4.660 -3.028 1.00 94.88 183 GLN A C 1
ATOM 1441 O O . GLN A 1 183 ? -17.860 4.300 -4.049 1.00 94.88 183 GLN A O 1
ATOM 1446 N N . VAL A 1 184 ? -17.357 3.976 -1.883 1.00 95.94 184 VAL A N 1
ATOM 1447 C CA . VAL A 1 184 ? -18.261 2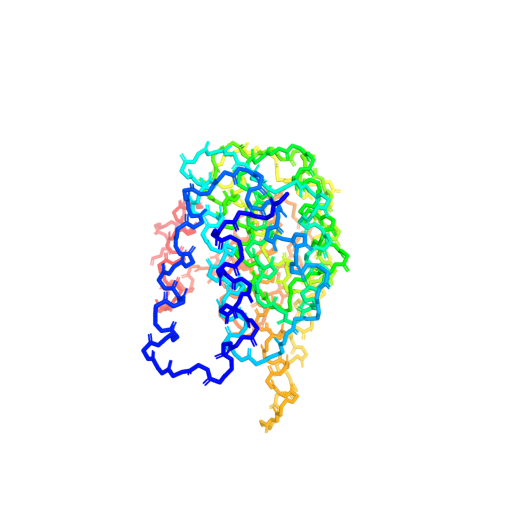.843 -1.660 1.00 95.94 184 VAL A CA 1
ATOM 1448 C C . VAL A 1 184 ? -18.975 2.980 -0.322 1.00 95.94 184 VAL A C 1
ATOM 1450 O O . VAL A 1 184 ? -18.428 3.513 0.639 1.00 95.94 184 VAL A O 1
ATOM 1453 N N . ILE A 1 185 ? -20.206 2.470 -0.257 1.00 95.50 185 ILE A N 1
ATOM 1454 C CA . ILE A 1 185 ? -21.008 2.457 0.977 1.00 95.50 185 ILE A CA 1
ATOM 1455 C C . ILE A 1 185 ? -20.658 1.236 1.833 1.00 95.50 185 ILE A C 1
ATOM 1457 O O . ILE A 1 185 ? -20.545 1.332 3.051 1.00 95.50 185 ILE A O 1
ATOM 1461 N N . VAL A 1 186 ? -20.495 0.076 1.194 1.00 96.56 186 VAL A N 1
ATOM 1462 C CA . VAL A 1 186 ? -20.177 -1.188 1.863 1.00 96.56 186 VAL A CA 1
ATOM 1463 C C . VAL A 1 186 ? -18.682 -1.440 1.743 1.00 96.56 186 VAL A C 1
ATOM 1465 O O . VAL A 1 186 ? -18.126 -1.366 0.647 1.00 96.56 186 VAL A O 1
ATOM 1468 N N . HIS A 1 187 ? -18.034 -1.754 2.864 1.00 97.94 187 HIS A N 1
ATOM 1469 C CA . HIS A 1 187 ? -16.613 -2.077 2.876 1.00 97.94 187 HIS A CA 1
ATOM 1470 C C . HIS A 1 187 ? -16.317 -3.274 1.952 1.00 97.94 187 HIS A C 1
ATOM 1472 O O . HIS A 1 187 ? -16.987 -4.303 2.079 1.00 97.94 187 HIS A O 1
ATOM 1478 N N . PRO A 1 188 ? -15.302 -3.211 1.064 1.00 97.75 188 PRO A N 1
ATOM 1479 C CA . PRO A 1 188 ? -15.002 -4.308 0.135 1.00 97.75 188 PRO A CA 1
ATOM 1480 C C . PRO A 1 188 ? -14.763 -5.660 0.825 1.00 97.75 188 PRO A C 1
ATOM 1482 O O . PRO A 1 188 ? -15.050 -6.714 0.267 1.00 97.75 188 PRO A O 1
ATOM 1485 N N . GLY A 1 189 ? -14.288 -5.636 2.073 1.00 96.75 189 GLY A N 1
ATOM 1486 C CA . GLY A 1 189 ? -14.078 -6.817 2.914 1.00 96.75 189 GLY A CA 1
ATOM 1487 C C . GLY A 1 189 ? -15.331 -7.422 3.548 1.00 96.75 189 GLY A C 1
ATOM 1488 O O . GLY A 1 189 ? -15.192 -8.410 4.262 1.00 96.75 189 GLY A O 1
ATOM 1489 N N . GLN A 1 190 ? -16.536 -6.884 3.317 1.00 97.00 190 GLN A N 1
ATOM 1490 C CA . GLN A 1 190 ? -17.753 -7.298 4.035 1.00 97.00 190 GLN A CA 1
ATOM 1491 C C . GLN A 1 190 ? -18.044 -8.801 3.915 1.00 97.00 190 GLN A C 1
ATOM 1493 O O . GLN A 1 190 ? -18.424 -9.441 4.895 1.00 97.00 190 GLN A O 1
ATOM 1498 N N . GLN A 1 191 ? -17.838 -9.382 2.729 1.00 93.62 191 GLN A N 1
ATOM 1499 C CA . GLN A 1 191 ? -18.043 -10.817 2.489 1.00 93.62 191 GLN A CA 1
ATOM 1500 C C . GLN A 1 191 ? -16.972 -11.691 3.158 1.00 93.62 191 GLN A C 1
ATOM 1502 O O . GLN A 1 191 ? -17.205 -12.866 3.421 1.00 93.62 191 GLN A O 1
ATOM 1507 N N . ASN A 1 192 ? -15.810 -11.116 3.473 1.00 94.44 192 ASN A N 1
ATOM 1508 C CA . ASN A 1 192 ? -14.675 -11.795 4.091 1.00 94.44 192 ASN A CA 1
ATOM 1509 C C . ASN A 1 192 ? -14.426 -11.325 5.536 1.00 94.44 192 ASN A C 1
ATOM 1511 O O . ASN A 1 192 ? -13.337 -11.536 6.073 1.00 94.44 192 ASN A O 1
ATOM 1515 N N . LYS A 1 193 ? -15.421 -10.706 6.184 1.00 96.06 193 LYS A N 1
ATOM 1516 C CA . LYS A 1 193 ? -15.278 -10.093 7.514 1.00 96.06 193 LYS A CA 1
ATOM 1517 C C . LYS A 1 193 ? -14.741 -11.052 8.578 1.00 96.06 193 LYS A C 1
ATOM 1519 O O . LYS A 1 193 ? -13.872 -10.666 9.350 1.00 96.06 193 LYS A O 1
ATOM 1524 N N . GLU A 1 194 ? -15.179 -12.312 8.584 1.00 97.56 194 GLU A N 1
ATOM 1525 C CA . GLU A 1 194 ? -14.702 -13.321 9.541 1.00 97.56 194 GLU A CA 1
ATOM 1526 C C . GLU A 1 194 ? -13.211 -13.617 9.354 1.00 97.56 194 GLU A C 1
ATOM 1528 O O . GLU A 1 194 ? -12.467 -13.724 10.328 1.00 97.56 194 GLU A O 1
ATOM 1533 N N . MET A 1 195 ? -12.749 -13.690 8.100 1.00 97.38 195 MET A N 1
ATOM 1534 C CA . MET A 1 195 ? -11.330 -13.853 7.784 1.00 97.38 195 MET A CA 1
ATOM 1535 C C . MET A 1 195 ? -10.520 -12.651 8.285 1.00 97.38 195 MET A C 1
ATOM 1537 O O . MET A 1 195 ? -9.495 -12.853 8.930 1.00 97.38 195 MET A O 1
ATOM 1541 N N . LEU A 1 196 ? -11.003 -11.420 8.072 1.00 98.31 196 LEU A N 1
ATOM 1542 C CA . LEU A 1 196 ? -10.320 -10.199 8.520 1.00 98.31 196 LEU A CA 1
ATOM 1543 C C . LEU A 1 196 ? -10.279 -10.071 10.052 1.00 98.31 196 LEU A C 1
ATOM 1545 O O . LEU A 1 196 ? -9.240 -9.719 10.609 1.00 98.31 196 LEU A O 1
ATOM 1549 N N . ILE A 1 197 ? -11.368 -10.420 10.746 1.00 98.62 197 ILE A N 1
ATOM 1550 C CA . ILE A 1 197 ? -11.419 -10.471 12.217 1.00 98.62 197 ILE A CA 1
ATOM 1551 C C . ILE A 1 197 ? -10.424 -11.512 12.750 1.00 98.62 197 ILE A C 1
ATOM 1553 O O . ILE A 1 197 ? -9.675 -11.246 13.692 1.00 98.62 197 ILE A O 1
ATOM 1557 N N . ASN A 1 198 ? -10.369 -12.694 12.133 1.00 98.19 198 ASN A N 1
ATOM 1558 C CA . ASN A 1 198 ? -9.412 -13.730 12.518 1.00 98.19 198 ASN A CA 1
ATOM 1559 C C . ASN A 1 198 ? -7.964 -13.305 12.250 1.00 98.19 198 ASN A C 1
ATOM 1561 O O . ASN A 1 198 ? -7.099 -13.548 13.094 1.00 98.19 198 ASN A O 1
ATOM 1565 N N . LEU A 1 199 ? -7.703 -12.640 11.122 1.00 98.31 199 LEU A N 1
ATOM 1566 C CA . LEU A 1 199 ? -6.388 -12.100 10.787 1.00 98.31 199 LEU A CA 1
ATOM 1567 C C . LEU A 1 199 ? -5.932 -11.064 11.821 1.00 98.31 199 LEU A C 1
ATOM 1569 O O . LEU A 1 199 ? -4.790 -11.145 12.269 1.00 98.31 199 LEU A O 1
ATOM 1573 N N . LEU A 1 200 ? -6.819 -10.160 12.260 1.00 98.62 200 LEU A N 1
ATOM 1574 C CA . LEU A 1 200 ? -6.528 -9.205 13.336 1.00 98.62 200 LEU A CA 1
ATOM 1575 C C . LEU A 1 200 ? -6.037 -9.935 14.590 1.00 98.62 200 LEU A C 1
ATOM 1577 O O . LEU A 1 200 ? -4.945 -9.656 15.074 1.00 98.62 200 LEU A O 1
ATOM 1581 N N . GLY A 1 201 ? -6.788 -10.939 15.054 1.00 97.88 201 GLY A N 1
ATOM 1582 C CA . GLY A 1 201 ? -6.397 -11.732 16.221 1.00 97.88 201 GLY A CA 1
ATOM 1583 C C . GLY A 1 201 ? -5.045 -12.434 16.064 1.00 97.88 201 GLY A C 1
ATOM 1584 O O . GLY A 1 201 ? -4.228 -12.415 16.981 1.00 97.88 201 GLY A O 1
ATOM 1585 N N . GLN A 1 202 ? -4.787 -13.037 14.899 1.00 97.31 202 GLN A N 1
ATOM 1586 C CA . GLN A 1 202 ? -3.521 -13.728 14.630 1.00 97.31 202 GLN A CA 1
ATOM 1587 C C . GLN A 1 202 ? -2.327 -12.769 14.625 1.00 97.31 202 GLN A C 1
ATOM 1589 O O . GLN A 1 202 ? -1.271 -13.100 15.163 1.00 97.31 202 GLN A O 1
ATOM 1594 N N . VAL A 1 203 ? -2.466 -11.595 14.003 1.00 97.12 203 VAL A N 1
ATOM 1595 C CA . VAL A 1 203 ? -1.380 -10.609 13.938 1.00 97.12 203 VAL A CA 1
ATOM 1596 C C . VAL A 1 203 ? -1.147 -9.980 15.313 1.00 97.12 203 VAL A C 1
ATOM 1598 O O . VAL A 1 203 ? 0.010 -9.855 15.711 1.00 97.12 203 VAL A O 1
ATOM 1601 N N . SER A 1 204 ? -2.203 -9.689 16.080 1.00 97.00 204 SER A N 1
ATOM 1602 C CA . SER A 1 204 ? -2.076 -9.211 17.462 1.00 97.00 204 SER A CA 1
ATOM 1603 C C . SER A 1 204 ? -1.340 -10.213 18.352 1.00 97.00 204 SER A C 1
ATOM 1605 O O . SER A 1 204 ? -0.386 -9.836 19.020 1.00 97.00 204 SER A O 1
ATOM 1607 N N . GLN A 1 205 ? -1.692 -11.501 18.293 1.00 95.00 205 GLN A N 1
ATOM 1608 C CA . GLN A 1 205 ? -1.004 -12.538 19.071 1.00 95.00 205 GLN A CA 1
ATOM 1609 C C . GLN A 1 205 ? 0.483 -12.667 18.698 1.00 95.00 205 GLN A C 1
ATOM 1611 O O . GLN A 1 205 ? 1.332 -12.882 19.558 1.00 95.00 205 GLN A O 1
ATOM 1616 N N . ARG A 1 206 ? 0.823 -12.534 17.408 1.00 92.31 206 ARG A N 1
ATOM 1617 C CA . ARG A 1 206 ? 2.227 -12.547 16.968 1.00 92.31 206 ARG A CA 1
ATOM 1618 C C . ARG A 1 206 ? 2.999 -11.349 17.512 1.00 92.31 206 ARG A C 1
ATOM 1620 O O . ARG A 1 206 ? 4.145 -11.516 17.911 1.00 92.31 206 ARG A O 1
ATOM 1627 N N . LEU A 1 207 ? 2.394 -10.160 17.499 1.00 93.19 207 LEU A N 1
ATOM 1628 C CA . LEU A 1 207 ? 3.007 -8.945 18.036 1.00 93.19 207 LEU A CA 1
ATOM 1629 C C . LEU A 1 207 ? 3.268 -9.054 19.538 1.00 93.19 207 LEU A C 1
ATOM 1631 O O . LEU A 1 207 ? 4.364 -8.713 19.966 1.00 93.19 207 LEU A O 1
ATOM 1635 N N . ASP A 1 208 ? 2.317 -9.595 20.297 1.00 90.44 208 ASP A N 1
ATOM 1636 C CA . ASP A 1 208 ? 2.461 -9.834 21.736 1.00 90.44 208 ASP A CA 1
ATOM 1637 C C . ASP A 1 208 ? 3.686 -10.717 22.037 1.00 90.44 208 ASP A C 1
ATOM 1639 O O . ASP A 1 208 ? 4.578 -10.339 22.793 1.00 90.44 208 ASP A O 1
ATOM 1643 N N . HIS A 1 209 ? 3.839 -11.825 21.303 1.00 87.25 209 HIS A N 1
ATOM 1644 C CA . HIS A 1 209 ? 4.994 -12.712 21.457 1.00 87.25 209 HIS A CA 1
ATOM 1645 C C . HIS A 1 209 ? 6.343 -12.049 21.105 1.00 87.25 209 HIS A C 1
ATOM 1647 O O . HIS A 1 209 ? 7.377 -12.368 21.700 1.00 87.25 209 HIS A O 1
ATOM 1653 N N . PHE A 1 210 ? 6.364 -11.107 20.154 1.00 83.19 210 PHE A N 1
ATOM 1654 C CA . PHE A 1 210 ? 7.570 -10.323 19.854 1.00 83.19 210 PHE A CA 1
ATOM 1655 C C . PHE A 1 210 ? 7.912 -9.325 20.970 1.00 83.19 210 PHE A C 1
ATOM 1657 O O . PHE A 1 210 ? 9.089 -9.030 21.176 1.00 83.19 210 PHE A O 1
ATOM 1664 N N . GLU A 1 211 ? 6.919 -8.808 21.699 1.00 76.69 211 GLU A N 1
ATOM 1665 C CA . GLU A 1 211 ? 7.140 -7.919 22.846 1.00 76.69 211 GLU A CA 1
ATOM 1666 C C . GLU A 1 211 ? 7.730 -8.662 24.060 1.00 76.69 211 GLU A C 1
ATOM 1668 O O . GLU A 1 211 ? 8.381 -8.031 24.897 1.00 76.69 211 GLU A O 1
ATOM 1673 N N . GLU A 1 212 ? 7.536 -9.981 24.156 1.00 69.12 212 GLU A N 1
ATOM 1674 C CA . GLU A 1 212 ? 8.081 -10.838 25.223 1.00 69.12 212 GLU A CA 1
ATOM 1675 C C . GLU A 1 212 ? 9.533 -11.283 24.976 1.00 69.12 212 GLU A C 1
ATOM 1677 O O . GLU A 1 212 ? 10.253 -11.597 25.921 1.00 69.12 212 GLU A O 1
ATOM 1682 N N . THR A 1 213 ? 9.975 -11.313 23.715 1.00 67.56 213 THR A N 1
ATOM 1683 C CA . THR A 1 213 ? 11.213 -11.992 23.279 1.00 67.56 213 THR A CA 1
ATOM 1684 C C . THR A 1 213 ? 12.352 -11.042 22.880 1.00 67.56 213 THR A C 1
ATOM 1686 O O . THR A 1 213 ? 13.354 -11.469 22.307 1.00 67.56 213 THR A O 1
ATOM 1689 N N . ALA A 1 214 ? 12.225 -9.743 23.165 1.00 58.91 214 ALA A N 1
ATOM 1690 C CA . ALA A 1 214 ? 13.143 -8.711 22.682 1.00 58.91 214 ALA A CA 1
ATOM 1691 C C . ALA A 1 214 ? 14.547 -8.760 23.339 1.00 58.91 214 ALA A C 1
ATOM 1693 O O . ALA A 1 214 ? 14.802 -8.061 24.318 1.00 58.91 214 ALA A O 1
ATOM 1694 N N . GLU A 1 215 ? 15.487 -9.508 22.745 1.00 61.28 215 GLU A N 1
ATOM 1695 C CA . GLU A 1 215 ? 16.922 -9.480 23.080 1.00 61.28 215 GLU A CA 1
ATOM 1696 C C . GLU A 1 215 ? 17.854 -9.315 21.855 1.00 61.28 215 GLU A C 1
ATOM 1698 O O . GLU A 1 215 ? 17.623 -9.875 20.788 1.00 61.28 215 GLU A O 1
ATOM 1703 N N . VAL A 1 216 ? 18.919 -8.524 22.087 1.00 60.28 216 VAL A N 1
ATOM 1704 C CA . VAL A 1 216 ? 20.169 -8.234 21.338 1.00 60.28 216 VAL A CA 1
ATOM 1705 C C . VAL A 1 216 ? 20.091 -7.926 19.828 1.00 60.28 216 VAL A C 1
ATOM 1707 O O . VAL A 1 216 ? 19.595 -8.679 18.998 1.00 60.28 216 VAL A O 1
ATOM 1710 N N . ALA A 1 217 ? 20.706 -6.800 19.445 1.00 58.69 217 ALA A N 1
ATOM 1711 C CA . ALA A 1 217 ? 20.813 -6.345 18.061 1.00 58.69 217 ALA A CA 1
ATOM 1712 C C . ALA A 1 217 ? 21.665 -7.291 17.184 1.00 58.69 217 ALA A C 1
ATOM 1714 O O . ALA A 1 217 ? 22.874 -7.415 17.370 1.00 58.69 217 ALA A O 1
ATOM 1715 N N . SER A 1 218 ? 21.026 -7.892 16.179 1.00 66.94 218 SER A N 1
ATOM 1716 C CA . SER A 1 218 ? 21.626 -8.700 15.108 1.00 66.94 218 SER A CA 1
ATOM 1717 C C . SER A 1 218 ? 21.022 -8.322 13.740 1.00 66.94 218 SER A C 1
ATOM 1719 O O . SER A 1 218 ? 20.037 -7.585 13.661 1.00 66.94 218 SER A O 1
ATOM 1721 N N . GLU A 1 219 ? 21.576 -8.819 12.628 1.00 65.50 219 GLU A N 1
ATOM 1722 C CA . GLU A 1 219 ? 20.933 -8.668 11.305 1.00 65.50 219 GLU A CA 1
ATOM 1723 C C . GLU A 1 219 ? 19.557 -9.365 11.247 1.00 65.50 219 GLU A C 1
ATOM 1725 O O . GLU A 1 219 ? 18.630 -8.887 10.586 1.00 65.50 219 GLU A O 1
ATOM 1730 N N . GLU A 1 220 ? 19.366 -10.438 12.020 1.00 69.62 220 GLU A N 1
ATOM 1731 C CA . GLU A 1 220 ? 18.052 -11.056 12.224 1.00 69.62 220 GLU A CA 1
ATOM 1732 C C . GLU A 1 220 ? 17.103 -10.116 12.977 1.00 69.62 220 GLU A C 1
ATOM 1734 O O . GLU A 1 220 ? 15.932 -10.010 12.609 1.00 69.62 220 GLU A O 1
ATOM 1739 N N . ALA A 1 221 ? 17.611 -9.344 13.944 1.00 71.12 221 ALA A N 1
ATOM 1740 C CA . ALA A 1 221 ? 16.827 -8.333 14.647 1.00 71.12 221 ALA A CA 1
ATOM 1741 C C . ALA A 1 221 ? 16.324 -7.228 13.701 1.00 71.12 221 ALA A C 1
ATOM 1743 O O . ALA A 1 221 ? 15.177 -6.806 13.827 1.00 71.12 221 ALA A O 1
ATOM 1744 N N . LYS A 1 222 ? 17.109 -6.808 12.696 1.00 72.19 222 LYS A N 1
ATOM 1745 C CA . LYS A 1 222 ? 16.647 -5.846 11.670 1.00 72.19 222 LYS A CA 1
ATOM 1746 C C . LYS A 1 222 ? 15.529 -6.422 10.800 1.00 72.19 222 LYS A C 1
ATOM 1748 O O . LYS A 1 222 ? 14.524 -5.753 10.549 1.00 72.19 222 LYS A O 1
ATOM 1753 N N . LYS A 1 223 ? 15.672 -7.675 10.351 1.00 74.12 223 LYS A N 1
ATOM 1754 C CA . LYS A 1 223 ? 14.627 -8.370 9.579 1.00 74.12 223 LYS A CA 1
ATOM 1755 C C . LYS A 1 223 ? 13.346 -8.535 10.403 1.00 74.12 223 LYS A C 1
ATOM 1757 O O . LYS A 1 223 ? 12.251 -8.353 9.871 1.00 74.12 223 LYS A O 1
ATOM 1762 N N . ASN A 1 224 ? 13.482 -8.820 11.696 1.00 80.81 224 ASN A N 1
ATOM 1763 C CA . ASN A 1 224 ? 12.362 -8.914 12.628 1.00 80.81 224 ASN A CA 1
ATOM 1764 C C . ASN A 1 224 ? 11.723 -7.545 12.887 1.00 80.81 224 ASN A C 1
ATOM 1766 O O . ASN A 1 224 ? 10.504 -7.441 12.839 1.00 80.81 224 ASN A O 1
ATOM 1770 N N . GLN A 1 225 ? 12.511 -6.477 13.034 1.00 85.06 225 GLN A N 1
ATOM 1771 C CA . GLN A 1 225 ? 11.999 -5.116 13.205 1.00 85.06 225 GLN A CA 1
ATOM 1772 C C . GLN A 1 225 ? 11.120 -4.681 12.030 1.00 85.06 225 GLN 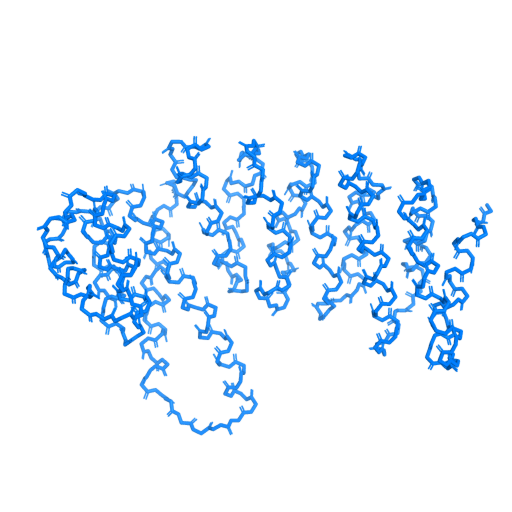A C 1
ATOM 1774 O O . GLN A 1 225 ? 10.054 -4.100 12.233 1.00 85.06 225 GLN A O 1
ATOM 1779 N N . LYS A 1 226 ? 11.530 -4.992 10.796 1.00 86.38 226 LYS A N 1
ATOM 1780 C CA . LYS A 1 226 ? 10.723 -4.690 9.611 1.00 86.38 226 LYS A CA 1
ATOM 1781 C C . LYS A 1 226 ? 9.394 -5.452 9.618 1.00 86.38 226 LYS A C 1
ATOM 1783 O O . LYS A 1 226 ? 8.352 -4.832 9.436 1.00 86.38 226 LYS A O 1
ATOM 1788 N N . LYS A 1 227 ? 9.416 -6.757 9.910 1.00 88.88 227 LYS A N 1
ATOM 1789 C CA . LYS A 1 227 ? 8.190 -7.564 10.050 1.00 88.88 227 LYS A CA 1
ATOM 1790 C C . LYS A 1 227 ? 7.277 -7.041 11.157 1.00 88.88 227 LYS A C 1
ATOM 1792 O O . LYS A 1 227 ? 6.062 -7.026 10.982 1.00 88.88 227 LYS A O 1
ATOM 1797 N N . ILE A 1 228 ? 7.844 -6.607 12.283 1.00 91.25 228 ILE A N 1
ATOM 1798 C CA . ILE A 1 228 ? 7.091 -5.992 13.381 1.00 91.25 228 ILE A CA 1
ATOM 1799 C C . ILE A 1 228 ? 6.426 -4.708 12.884 1.00 91.25 228 ILE A C 1
ATOM 1801 O O . ILE A 1 228 ? 5.223 -4.557 13.051 1.00 91.25 228 ILE A O 1
ATOM 1805 N N . SER A 1 229 ? 7.165 -3.826 12.206 1.00 92.00 229 SER A N 1
ATOM 1806 C CA . SER A 1 229 ? 6.621 -2.584 11.638 1.00 92.00 229 SER A CA 1
ATOM 1807 C C . SER A 1 229 ? 5.465 -2.843 10.660 1.00 92.00 229 SER A C 1
ATOM 1809 O O . SER A 1 229 ? 4.398 -2.240 10.775 1.00 92.00 229 SER A O 1
ATOM 1811 N N . GLU A 1 230 ? 5.631 -3.795 9.740 1.00 94.25 230 GLU A N 1
ATOM 1812 C CA . GLU A 1 230 ? 4.582 -4.169 8.785 1.00 94.25 230 GLU A CA 1
ATOM 1813 C C . GLU A 1 230 ? 3.368 -4.807 9.490 1.00 94.25 230 GLU A C 1
ATOM 1815 O O . GLU A 1 230 ? 2.226 -4.503 9.148 1.00 94.25 230 GLU A O 1
ATOM 1820 N N . SER A 1 231 ? 3.591 -5.611 10.537 1.00 95.94 231 SER A N 1
ATOM 1821 C CA . SER A 1 231 ? 2.524 -6.197 11.367 1.00 95.94 231 SER A CA 1
ATOM 1822 C C . SER A 1 231 ? 1.769 -5.139 12.172 1.00 95.94 231 SER A C 1
ATOM 1824 O O . SER A 1 231 ? 0.545 -5.201 12.271 1.00 95.94 231 SER A O 1
ATOM 1826 N N . VAL A 1 232 ? 2.470 -4.138 12.710 1.00 96.31 232 VAL A N 1
ATOM 1827 C CA . VAL A 1 232 ? 1.863 -2.983 13.383 1.00 96.31 232 VAL A CA 1
ATOM 1828 C C . VAL A 1 232 ? 0.970 -2.223 12.403 1.00 96.31 232 VAL A C 1
ATOM 1830 O O . VAL A 1 232 ? -0.181 -1.938 12.731 1.00 96.31 232 VAL A O 1
ATOM 1833 N N . SER A 1 233 ? 1.469 -1.935 11.195 1.00 96.25 233 SER A N 1
ATOM 1834 C CA . SER A 1 233 ? 0.695 -1.253 10.149 1.00 96.25 233 SER A CA 1
ATOM 1835 C C . SER A 1 233 ? -0.556 -2.044 9.769 1.00 96.25 233 SER A C 1
ATOM 1837 O O . SER A 1 233 ? -1.652 -1.485 9.726 1.00 96.25 233 SER A O 1
ATOM 1839 N N . LEU A 1 234 ? -0.416 -3.354 9.550 1.00 98.38 234 LEU A N 1
ATOM 1840 C CA . LEU A 1 234 ? -1.536 -4.236 9.237 1.00 98.38 234 LEU A CA 1
ATOM 1841 C C . LEU A 1 234 ? -2.565 -4.274 10.377 1.00 98.38 234 LEU A C 1
ATOM 1843 O O . LEU A 1 234 ? -3.757 -4.161 10.116 1.00 98.38 234 LEU A O 1
ATOM 1847 N N . THR A 1 235 ? -2.122 -4.372 11.633 1.00 98.62 235 THR A N 1
ATOM 1848 C CA . THR A 1 235 ? -3.017 -4.391 12.806 1.00 98.62 235 THR A CA 1
ATOM 1849 C C . THR A 1 235 ? -3.820 -3.097 12.910 1.00 98.62 235 THR A C 1
ATOM 1851 O O . THR A 1 235 ? -5.033 -3.143 13.083 1.00 98.62 235 THR A O 1
ATOM 1854 N N . VAL A 1 236 ? -3.165 -1.944 12.734 1.00 98.31 236 VAL A N 1
ATOM 1855 C CA . VAL A 1 236 ? -3.822 -0.625 12.682 1.00 98.31 236 VAL A CA 1
ATOM 1856 C C . VAL A 1 236 ? -4.897 -0.584 11.597 1.00 98.31 236 VAL A C 1
ATOM 1858 O O . VAL A 1 236 ? -6.027 -0.187 11.871 1.00 98.31 236 VAL A O 1
ATOM 1861 N N . SER A 1 237 ? -4.555 -1.038 10.391 1.00 98.50 237 SER A N 1
ATOM 1862 C CA . SER A 1 237 ? -5.470 -1.043 9.243 1.00 98.50 237 SER A CA 1
ATOM 1863 C C . SER A 1 237 ? -6.674 -1.959 9.500 1.00 98.50 237 SER A C 1
ATOM 1865 O O . SER A 1 237 ? -7.813 -1.613 9.183 1.00 98.50 237 SER A O 1
ATOM 1867 N N . LEU A 1 238 ? -6.438 -3.124 10.112 1.00 98.81 238 LEU A N 1
ATOM 1868 C CA . LEU A 1 238 ? -7.477 -4.101 10.436 1.00 98.81 238 LEU A CA 1
ATOM 1869 C C . LEU A 1 238 ? -8.428 -3.614 11.531 1.00 98.81 238 LEU A C 1
ATOM 1871 O O . LEU A 1 238 ? -9.621 -3.874 11.407 1.00 98.81 238 LEU A O 1
ATOM 1875 N N . CYS A 1 239 ? -7.943 -2.899 12.555 1.00 98.75 239 CYS A N 1
ATOM 1876 C CA . CYS A 1 239 ? -8.810 -2.290 13.570 1.00 98.75 239 CYS A CA 1
ATOM 1877 C C . CYS A 1 239 ? -9.858 -1.367 12.927 1.00 98.75 239 CYS A C 1
ATOM 1879 O O . CYS A 1 239 ? -11.046 -1.487 13.224 1.00 98.75 239 CYS A O 1
ATOM 1881 N N . ASP A 1 240 ? -9.438 -0.493 12.007 1.00 98.12 240 ASP A N 1
ATOM 1882 C CA . ASP A 1 240 ? -10.368 0.391 11.297 1.00 98.12 240 ASP A CA 1
ATOM 1883 C C . ASP A 1 240 ? -11.304 -0.401 10.372 1.00 98.12 240 ASP A C 1
ATOM 1885 O O . ASP A 1 240 ? -12.515 -0.190 10.395 1.00 98.12 240 ASP A O 1
ATOM 1889 N N . ALA A 1 241 ? -10.776 -1.384 9.635 1.00 98.62 241 ALA A N 1
ATOM 1890 C CA . ALA A 1 241 ? -11.565 -2.203 8.714 1.00 98.62 241 ALA A CA 1
ATOM 1891 C C . ALA A 1 241 ? -12.720 -2.926 9.412 1.00 98.62 241 ALA A C 1
ATOM 1893 O O . ALA A 1 241 ? -13.864 -2.867 8.956 1.00 98.62 241 ALA A O 1
ATOM 1894 N N . VAL A 1 242 ? -12.452 -3.597 10.538 1.00 98.50 242 VAL A N 1
ATOM 1895 C CA . VAL A 1 242 ? -13.499 -4.327 11.270 1.00 98.50 242 VAL A CA 1
ATOM 1896 C C . VAL A 1 242 ? -14.530 -3.385 11.890 1.00 98.50 242 VAL A C 1
ATOM 1898 O O . VAL A 1 242 ? -15.713 -3.725 11.930 1.00 98.50 242 VAL A O 1
ATOM 1901 N N . ALA A 1 243 ? -14.118 -2.180 12.293 1.00 97.94 243 ALA A N 1
ATOM 1902 C CA . ALA A 1 243 ? -15.026 -1.157 12.796 1.00 97.94 243 ALA A CA 1
ATOM 1903 C C . ALA A 1 243 ? -15.912 -0.569 11.686 1.00 97.94 243 ALA A C 1
ATOM 1905 O O . ALA A 1 243 ? -17.105 -0.371 11.900 1.00 97.94 243 ALA A O 1
ATOM 1906 N N . LEU A 1 244 ? -15.354 -0.322 10.494 1.00 97.81 244 LEU A N 1
ATOM 1907 C CA . LEU A 1 244 ? -16.098 0.135 9.312 1.00 97.81 244 LEU A CA 1
ATOM 1908 C C . LEU A 1 244 ? -17.120 -0.905 8.829 1.00 97.81 244 LEU A C 1
ATOM 1910 O O . LEU A 1 244 ? -18.181 -0.534 8.337 1.00 97.81 244 LEU A O 1
ATOM 1914 N N . MET A 1 245 ? -16.830 -2.200 8.995 1.00 97.81 245 MET A N 1
ATOM 1915 C CA . MET A 1 245 ? -17.775 -3.286 8.692 1.00 97.81 245 MET A CA 1
ATOM 1916 C C . MET A 1 245 ? -18.901 -3.433 9.732 1.00 97.81 245 MET A C 1
ATOM 1918 O O . MET A 1 245 ? -19.900 -4.102 9.456 1.00 97.81 245 MET A O 1
ATOM 1922 N N . GLY A 1 246 ? -18.753 -2.831 10.920 1.00 96.38 246 GLY A N 1
ATOM 1923 C CA . GLY A 1 246 ? -19.798 -2.756 11.948 1.00 96.38 246 GLY A CA 1
ATOM 1924 C C . GLY A 1 246 ? -20.129 -4.073 12.663 1.00 96.38 246 GLY A C 1
ATOM 1925 O O . GLY A 1 246 ? -21.175 -4.170 13.305 1.00 96.38 246 GLY A O 1
ATOM 1926 N N . ASP A 1 247 ? -19.286 -5.105 12.555 1.00 94.31 247 ASP A N 1
ATOM 1927 C CA . ASP A 1 247 ? -19.562 -6.418 13.149 1.00 94.31 247 ASP A CA 1
ATOM 1928 C C . ASP A 1 247 ? -19.029 -6.518 14.588 1.00 94.31 247 ASP A C 1
ATOM 1930 O O . ASP A 1 247 ? -17.821 -6.596 14.824 1.00 94.31 247 ASP A O 1
ATOM 1934 N N . LYS A 1 248 ? -19.943 -6.586 15.565 1.00 97.00 248 LYS A N 1
ATOM 1935 C CA . LYS A 1 248 ? -19.608 -6.711 16.994 1.00 97.00 248 LYS A CA 1
ATOM 1936 C C . LYS A 1 248 ? -18.851 -7.997 17.347 1.00 97.00 248 LYS A C 1
ATOM 1938 O O . LYS A 1 248 ? -18.207 -8.040 18.392 1.00 97.00 248 LYS A O 1
ATOM 1943 N N . ASN A 1 249 ? -18.834 -9.009 16.477 1.00 97.00 249 ASN A N 1
ATOM 1944 C CA . ASN A 1 249 ? -17.986 -10.192 16.657 1.00 97.00 249 ASN A CA 1
ATOM 1945 C C . ASN A 1 249 ? -16.481 -9.857 16.638 1.00 97.00 249 ASN A C 1
ATOM 1947 O O . ASN A 1 249 ? -15.666 -10.672 17.067 1.00 97.00 249 ASN A O 1
ATOM 1951 N N . ALA A 1 250 ? -16.097 -8.661 16.177 1.00 98.12 250 ALA A N 1
ATOM 1952 C CA . ALA A 1 250 ? -14.722 -8.176 16.224 1.00 98.12 250 ALA A CA 1
ATOM 1953 C C . ALA A 1 250 ? -14.262 -7.741 17.627 1.00 98.12 250 ALA A C 1
ATOM 1955 O O . ALA A 1 250 ? -13.055 -7.706 17.870 1.00 98.12 250 ALA A O 1
ATOM 1956 N N . ILE A 1 251 ? -15.184 -7.440 18.555 1.00 98.62 251 ILE A N 1
ATOM 1957 C CA . ILE A 1 251 ? -14.873 -6.882 19.887 1.00 98.62 251 ILE A CA 1
ATOM 1958 C C . ILE A 1 251 ? -13.810 -7.706 20.639 1.00 98.62 251 ILE A C 1
ATOM 1960 O O . ILE A 1 251 ? -12.820 -7.117 21.073 1.00 98.62 251 ILE A O 1
ATOM 1964 N N . PRO A 1 252 ? -13.895 -9.051 20.738 1.00 98.44 252 PRO A N 1
ATOM 1965 C CA . PRO A 1 252 ? -12.861 -9.832 21.418 1.00 98.44 252 PRO A CA 1
ATOM 1966 C C . PRO A 1 252 ? -11.465 -9.678 20.799 1.00 98.44 252 PRO A C 1
ATOM 1968 O O . PRO A 1 252 ? -10.472 -9.669 21.519 1.00 98.44 252 PRO A O 1
ATOM 1971 N N . LYS A 1 253 ? -11.370 -9.547 19.469 1.00 98.50 253 LYS A N 1
ATOM 1972 C CA . LYS A 1 253 ? -10.089 -9.380 18.763 1.00 98.50 253 LYS A CA 1
ATOM 1973 C C . LYS A 1 253 ? -9.548 -7.959 18.874 1.00 98.50 253 LYS A C 1
ATOM 1975 O O . LYS A 1 253 ? -8.341 -7.776 18.979 1.00 98.50 253 LYS A O 1
ATOM 1980 N N . LEU A 1 254 ? -10.429 -6.965 18.917 1.00 98.75 254 LEU A N 1
ATOM 1981 C CA . LEU A 1 254 ? -10.052 -5.585 19.201 1.00 98.75 254 LEU A CA 1
ATOM 1982 C C . LEU A 1 254 ? -9.541 -5.421 20.636 1.00 98.75 254 LEU A C 1
ATOM 1984 O O . LEU A 1 254 ? -8.524 -4.766 20.831 1.00 98.75 254 LEU A O 1
ATOM 1988 N N . ASN A 1 255 ? -10.166 -6.084 21.615 1.00 98.38 255 ASN A N 1
ATOM 1989 C CA . ASN A 1 255 ? -9.653 -6.126 22.986 1.00 98.38 255 ASN A CA 1
ATOM 1990 C C . ASN A 1 255 ? -8.256 -6.762 23.044 1.00 98.38 255 ASN A C 1
ATOM 1992 O O . ASN A 1 255 ? -7.371 -6.211 23.680 1.00 98.38 255 ASN A O 1
ATOM 1996 N N . GLN A 1 256 ? -7.995 -7.844 22.296 1.00 97.38 256 GLN A N 1
ATOM 1997 C CA . GLN A 1 256 ? -6.633 -8.396 22.181 1.00 97.38 256 GLN A CA 1
ATOM 1998 C C . GLN A 1 256 ? -5.625 -7.369 21.637 1.00 97.38 256 GLN A C 1
ATOM 2000 O O . GLN A 1 256 ? -4.510 -7.273 22.139 1.00 97.38 256 GLN A O 1
ATOM 2005 N N . ALA A 1 257 ? -6.006 -6.579 20.629 1.00 98.25 257 ALA A N 1
ATOM 2006 C CA . ALA A 1 257 ? -5.146 -5.524 20.096 1.00 98.25 257 ALA A CA 1
ATOM 2007 C C . ALA A 1 257 ? -4.938 -4.358 21.086 1.00 98.25 257 ALA A C 1
ATOM 2009 O O . ALA A 1 257 ? -3.899 -3.698 21.047 1.00 98.25 257 ALA A O 1
ATOM 2010 N N . LEU A 1 258 ? -5.907 -4.103 21.969 1.00 97.62 258 LEU A N 1
ATOM 2011 C CA . LEU A 1 258 ? -5.867 -3.044 22.980 1.00 97.62 258 LEU A CA 1
ATOM 2012 C C . LEU A 1 258 ? -4.850 -3.308 24.103 1.00 97.62 258 LEU A C 1
ATOM 2014 O O . LEU A 1 258 ? -4.317 -2.349 24.668 1.00 97.62 258 LEU A O 1
ATOM 2018 N N . GLU A 1 259 ? -4.560 -4.583 24.375 1.00 96.06 259 GLU A N 1
ATOM 2019 C CA . GLU A 1 259 ? -3.587 -5.029 25.384 1.00 96.06 259 GLU A CA 1
ATOM 2020 C C . GLU A 1 259 ? -2.122 -4.917 24.923 1.00 96.06 259 GLU A C 1
ATOM 2022 O O . GLU A 1 259 ? -1.210 -4.909 25.748 1.00 96.06 259 GLU A O 1
ATOM 2027 N N . LEU A 1 260 ? -1.871 -4.776 23.615 1.00 95.75 260 LEU A N 1
ATOM 2028 C CA . LEU A 1 260 ? -0.513 -4.621 23.075 1.00 95.75 260 LEU A CA 1
ATOM 2029 C C . LEU A 1 260 ? 0.147 -3.334 23.573 1.00 95.75 260 LEU A C 1
ATOM 2031 O O . LEU A 1 260 ? -0.495 -2.286 23.635 1.00 95.75 260 LEU A O 1
ATOM 2035 N N . LYS A 1 261 ? 1.463 -3.328 23.821 1.00 92.19 261 LYS A N 1
ATOM 2036 C CA . LYS A 1 261 ? 2.157 -2.119 24.315 1.00 92.19 261 LYS A CA 1
ATOM 2037 C C . LYS A 1 261 ? 2.236 -1.012 23.263 1.00 92.19 261 LYS A C 1
ATOM 2039 O O . LYS A 1 261 ? 2.389 0.169 23.603 1.00 92.19 261 LYS A O 1
ATOM 2044 N N . HIS A 1 262 ? 2.137 -1.357 21.979 1.00 93.12 262 HIS A N 1
ATOM 2045 C CA . HIS A 1 262 ? 2.284 -0.399 20.889 1.00 93.12 262 HIS A CA 1
ATOM 2046 C C . HIS A 1 262 ? 1.156 0.654 20.856 1.00 93.12 262 HIS A C 1
ATOM 2048 O O . HIS A 1 262 ? 0.048 0.417 20.370 1.00 93.12 262 HIS A O 1
ATOM 2054 N N . ARG A 1 263 ? 1.476 1.887 21.274 1.00 92.88 263 ARG A N 1
ATOM 2055 C CA . ARG A 1 263 ? 0.525 3.009 21.439 1.00 92.88 263 ARG A CA 1
ATOM 2056 C C . ARG A 1 263 ? -0.406 3.236 20.246 1.00 92.88 263 ARG A C 1
ATOM 2058 O O . ARG A 1 263 ? -1.603 3.409 20.437 1.00 92.88 263 ARG A O 1
ATOM 2065 N N . ARG A 1 264 ? 0.129 3.213 19.017 1.00 94.50 264 ARG A N 1
ATOM 2066 C CA . ARG A 1 264 ? -0.670 3.414 17.792 1.00 94.50 264 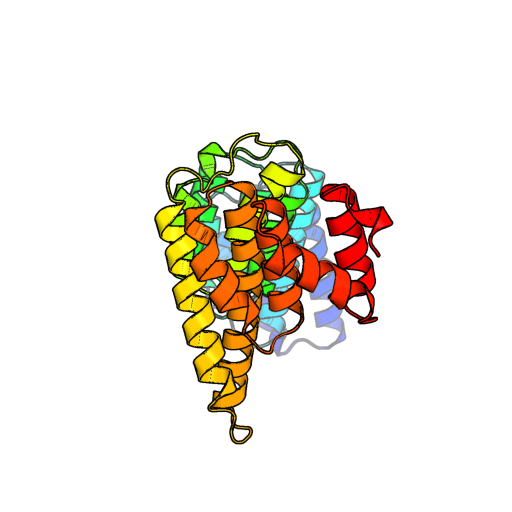ARG A CA 1
ATOM 2067 C C . ARG A 1 264 ? -1.786 2.378 17.663 1.00 94.50 264 ARG A C 1
ATOM 2069 O O . ARG A 1 264 ? -2.875 2.756 17.251 1.00 94.50 264 ARG A O 1
ATOM 2076 N N . ILE A 1 265 ? -1.499 1.115 17.991 1.00 97.44 265 ILE A N 1
ATOM 2077 C CA . ILE A 1 265 ? -2.463 0.017 17.879 1.00 97.44 265 ILE A CA 1
ATOM 2078 C C . ILE A 1 265 ? -3.545 0.208 18.928 1.00 97.44 265 ILE A C 1
ATOM 2080 O O . ILE A 1 265 ? -4.719 0.195 18.584 1.00 97.44 265 ILE A O 1
ATOM 2084 N N . ARG A 1 266 ? -3.151 0.488 20.174 1.00 97.12 266 ARG A N 1
ATOM 2085 C CA . ARG A 1 266 ? -4.101 0.728 21.261 1.00 97.12 266 ARG A CA 1
ATOM 2086 C C . ARG A 1 266 ? -5.080 1.860 20.941 1.00 97.12 266 ARG A C 1
ATOM 2088 O O . ARG A 1 266 ? -6.271 1.703 21.167 1.00 97.12 266 ARG A O 1
ATOM 2095 N N . THR A 1 267 ? -4.606 2.976 20.373 1.00 97.06 267 THR A N 1
ATOM 2096 C CA . THR A 1 267 ? -5.490 4.083 19.958 1.00 97.06 267 THR A CA 1
ATOM 2097 C C . THR A 1 267 ? -6.495 3.656 18.890 1.00 97.06 267 THR A C 1
ATOM 2099 O O . THR A 1 267 ? -7.657 4.038 18.967 1.00 97.06 267 THR A O 1
ATOM 2102 N N . GLU A 1 268 ? -6.067 2.868 17.903 1.00 97.94 268 GLU A N 1
ATOM 2103 C CA . GLU A 1 268 ? -6.956 2.380 16.840 1.00 97.94 268 GLU A CA 1
ATOM 2104 C C . GLU A 1 268 ? -7.944 1.333 17.342 1.00 97.94 268 GLU A C 1
ATOM 2106 O O . GLU A 1 268 ? -9.117 1.383 16.991 1.00 97.94 268 GLU A O 1
ATOM 2111 N N . ALA A 1 269 ? -7.496 0.419 18.202 1.00 98.69 269 ALA A N 1
ATOM 2112 C CA . ALA A 1 269 ? -8.354 -0.570 18.838 1.00 98.69 269 ALA A CA 1
ATOM 2113 C C . ALA A 1 269 ? -9.423 0.104 19.711 1.00 98.69 269 ALA A C 1
ATOM 2115 O O . ALA A 1 269 ? -10.599 -0.222 19.588 1.00 98.69 269 ALA A O 1
ATOM 2116 N N . ALA A 1 270 ? -9.042 1.097 20.523 1.00 98.44 270 ALA A N 1
ATOM 2117 C CA . ALA A 1 270 ? -9.970 1.869 21.348 1.00 98.44 270 ALA A CA 1
ATOM 2118 C C . ALA A 1 270 ? -11.006 2.626 20.497 1.00 98.44 270 ALA A C 1
ATOM 2120 O O . ALA A 1 270 ? -12.200 2.582 20.784 1.00 98.44 270 ALA A O 1
ATOM 2121 N N . ALA A 1 271 ? -10.569 3.268 19.406 1.00 98.19 271 ALA A N 1
ATOM 2122 C CA . ALA A 1 271 ? -11.467 3.953 18.475 1.00 98.19 271 ALA A CA 1
ATOM 2123 C C . ALA A 1 271 ? -12.434 2.996 17.766 1.00 98.19 271 ALA A C 1
ATOM 2125 O O . ALA A 1 271 ? -13.625 3.287 17.653 1.00 98.19 271 ALA A O 1
ATOM 2126 N N . ALA A 1 272 ? -11.936 1.840 17.329 1.00 98.56 272 ALA A N 1
ATOM 2127 C CA . ALA A 1 272 ? -12.737 0.789 16.720 1.00 98.56 272 ALA A CA 1
ATOM 2128 C C . ALA A 1 272 ? -13.787 0.227 17.692 1.00 98.56 272 ALA A C 1
ATOM 2130 O O . ALA A 1 272 ? -14.955 0.107 17.326 1.00 98.56 272 ALA A O 1
ATOM 2131 N N . LEU A 1 273 ? -13.397 -0.060 18.936 1.00 98.75 273 LEU A N 1
ATOM 2132 C CA . LEU A 1 273 ? -14.296 -0.503 20.006 1.00 98.75 273 LEU A CA 1
ATOM 2133 C C . LEU A 1 273 ? -15.390 0.534 20.288 1.00 98.75 273 LEU A C 1
ATOM 2135 O O . LEU A 1 273 ? -16.573 0.200 20.245 1.00 98.75 273 LEU A O 1
ATOM 2139 N N . ALA A 1 274 ? -15.013 1.803 20.465 1.00 98.25 274 ALA A N 1
ATOM 2140 C CA . ALA A 1 274 ? -15.964 2.893 20.673 1.00 98.25 274 ALA A CA 1
ATOM 2141 C C . ALA A 1 274 ? -16.966 3.009 19.509 1.00 98.25 274 ALA A C 1
ATOM 2143 O O . ALA A 1 274 ? -18.168 3.148 19.735 1.00 98.25 274 ALA A O 1
ATOM 2144 N N . ARG A 1 275 ? -16.502 2.869 18.256 1.00 97.75 275 ARG A N 1
ATOM 2145 C CA . ARG A 1 275 ? -17.369 2.854 17.063 1.00 97.75 275 ARG A CA 1
ATOM 2146 C C . ARG A 1 275 ? -18.351 1.679 17.056 1.00 97.75 275 ARG A C 1
ATOM 2148 O O . ARG A 1 275 ? -19.467 1.821 16.564 1.00 97.75 275 ARG A O 1
ATOM 2155 N N . LEU A 1 276 ? -17.961 0.532 17.610 1.00 97.94 276 LEU A N 1
ATOM 2156 C CA . LEU A 1 276 ? -18.827 -0.641 17.770 1.00 97.94 276 LEU A CA 1
ATOM 2157 C C . LEU A 1 276 ? -19.735 -0.565 19.016 1.00 97.94 276 LEU A C 1
ATOM 2159 O O . LEU A 1 276 ? -20.526 -1.485 19.254 1.00 97.94 276 LEU A O 1
ATOM 2163 N N . GLY A 1 277 ? -19.674 0.537 19.771 1.00 97.00 277 GLY A N 1
ATOM 2164 C CA . GLY A 1 277 ? -20.485 0.778 20.963 1.00 97.00 277 GLY A CA 1
ATOM 2165 C C . GLY A 1 277 ? -19.984 0.047 22.208 1.00 97.00 277 GLY A C 1
ATOM 2166 O O . GLY A 1 277 ? -20.802 -0.362 23.027 1.00 97.00 277 GLY A O 1
ATOM 2167 N N . ASP A 1 278 ? -18.675 -0.177 22.314 1.00 98.06 278 ASP A N 1
ATOM 2168 C CA . ASP A 1 278 ? -18.030 -0.705 23.515 1.00 98.06 278 ASP A CA 1
ATOM 2169 C C . ASP A 1 278 ? -17.569 0.449 24.425 1.00 98.06 278 ASP A C 1
ATOM 2171 O O . ASP A 1 278 ? -16.719 1.264 24.046 1.00 98.06 278 ASP A O 1
ATOM 2175 N N . ASP A 1 279 ? -18.158 0.527 25.621 1.00 96.44 279 ASP A N 1
ATOM 2176 C CA . ASP A 1 279 ? -17.917 1.618 26.575 1.00 96.44 279 ASP A CA 1
ATOM 2177 C C . ASP A 1 279 ? -16.478 1.616 27.106 1.00 96.44 279 ASP A C 1
ATOM 2179 O O . ASP A 1 279 ? -15.875 2.675 27.273 1.00 96.44 279 ASP A O 1
ATOM 2183 N N . HIS A 1 280 ? -15.884 0.436 27.300 1.00 95.81 280 HIS A N 1
ATOM 2184 C CA . HIS A 1 280 ? -14.512 0.321 27.786 1.00 95.81 280 HIS A CA 1
ATOM 2185 C C . HIS A 1 280 ? -13.500 0.898 26.781 1.00 95.81 280 HIS A C 1
ATOM 2187 O O . HIS A 1 280 ? -12.618 1.683 27.140 1.00 95.81 280 HIS A O 1
ATOM 2193 N N . GLY A 1 281 ? -13.660 0.576 25.496 1.00 97.12 281 GLY A N 1
ATOM 2194 C CA . GLY A 1 281 ? -12.872 1.159 24.417 1.00 97.12 281 GLY A CA 1
ATOM 2195 C C . GLY A 1 281 ? -13.060 2.670 24.303 1.00 97.12 281 GLY A C 1
ATOM 2196 O O . GLY A 1 281 ? -12.082 3.392 24.099 1.00 97.12 281 GLY A O 1
ATOM 2197 N N . LYS A 1 282 ? -14.288 3.169 24.502 1.00 97.81 282 LYS A N 1
ATOM 2198 C CA . LYS A 1 282 ? -14.575 4.610 24.554 1.00 97.81 282 LYS A CA 1
ATOM 2199 C C . LYS A 1 282 ? -13.820 5.302 25.693 1.00 97.81 282 LYS A C 1
ATOM 2201 O O . LYS A 1 282 ? -13.158 6.311 25.449 1.00 97.81 282 LYS A O 1
ATOM 2206 N N . GLU A 1 283 ? -13.876 4.761 26.908 1.00 97.06 283 GLU A N 1
ATOM 2207 C CA . GLU A 1 283 ? -13.159 5.302 28.070 1.00 97.06 283 GLU A CA 1
ATOM 2208 C C . GLU A 1 283 ? -11.645 5.357 27.826 1.00 97.06 283 GLU A C 1
ATOM 2210 O O . GLU A 1 283 ? -11.003 6.382 28.071 1.00 97.06 283 GLU A O 1
ATOM 2215 N N . ILE A 1 284 ? -11.071 4.284 27.272 1.00 96.75 284 ILE A N 1
ATOM 2216 C CA . ILE A 1 284 ? -9.642 4.241 26.942 1.00 96.75 284 ILE A CA 1
ATOM 2217 C C . ILE A 1 284 ? -9.294 5.264 25.858 1.00 96.75 284 ILE A C 1
ATOM 2219 O O . ILE A 1 284 ? -8.267 5.940 25.970 1.00 96.75 284 ILE A O 1
ATOM 2223 N N . LEU A 1 285 ? -10.128 5.412 24.825 1.00 97.38 285 LEU A N 1
ATOM 2224 C CA . LEU A 1 285 ? -9.909 6.400 23.771 1.00 97.38 285 LEU A CA 1
ATOM 2225 C C . LEU A 1 285 ? -9.850 7.819 24.352 1.00 97.38 285 LEU A C 1
ATOM 2227 O O . LEU A 1 285 ? -8.916 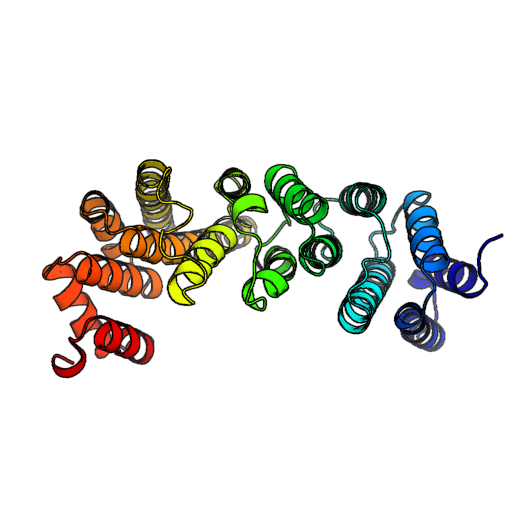8.558 24.040 1.00 97.38 285 LEU A O 1
ATOM 2231 N N . ILE A 1 286 ? -10.796 8.180 25.224 1.00 96.44 286 ILE A N 1
ATOM 2232 C CA . ILE A 1 286 ? -10.826 9.483 25.906 1.00 96.44 286 ILE A CA 1
ATOM 2233 C C . ILE A 1 286 ? -9.564 9.672 26.755 1.00 96.44 286 ILE A C 1
ATOM 2235 O O . ILE A 1 286 ? -8.893 10.701 26.647 1.00 96.44 286 ILE A O 1
ATOM 2239 N N . ALA A 1 287 ? -9.174 8.662 27.537 1.00 95.38 287 ALA A N 1
ATOM 2240 C CA . ALA A 1 287 ? -7.962 8.721 28.352 1.00 95.38 287 ALA A CA 1
ATOM 2241 C C . ALA A 1 287 ? -6.696 8.963 27.504 1.00 95.38 287 ALA A C 1
ATOM 2243 O O . ALA A 1 287 ? -5.806 9.716 27.906 1.00 95.38 287 ALA A O 1
ATOM 2244 N N . MET A 1 288 ? -6.629 8.404 26.289 1.00 95.31 288 MET A N 1
ATOM 2245 C CA . MET A 1 288 ? -5.510 8.624 25.364 1.00 95.31 288 MET A CA 1
ATOM 2246 C C . MET A 1 288 ? -5.405 10.054 24.831 1.00 95.31 288 MET A C 1
ATOM 2248 O O . MET A 1 288 ? -4.353 10.418 24.304 1.00 95.31 288 MET A O 1
ATOM 2252 N N . ALA A 1 289 ? -6.429 10.897 24.979 1.00 93.31 289 ALA A N 1
ATOM 2253 C CA . ALA A 1 289 ? -6.324 12.305 24.606 1.00 93.31 289 ALA A CA 1
ATOM 2254 C C . ALA A 1 289 ? -5.271 13.062 25.434 1.00 93.31 289 ALA A C 1
ATOM 2256 O O . ALA A 1 289 ? -4.778 14.105 24.994 1.00 93.31 289 ALA A O 1
ATOM 2257 N N . GLN A 1 290 ? -4.913 12.547 26.615 1.00 92.06 290 GLN A N 1
ATOM 2258 C CA . GLN A 1 290 ? -3.867 13.115 27.470 1.00 92.06 290 GLN A CA 1
ATOM 2259 C C . GLN A 1 290 ? -2.450 12.837 26.939 1.00 92.06 290 GLN A C 1
ATOM 2261 O O . GLN A 1 290 ? -1.504 13.523 27.317 1.00 92.06 290 GLN A O 1
ATOM 2266 N N . GLU A 1 291 ? -2.286 11.880 26.021 1.00 90.94 291 GLU A N 1
ATOM 2267 C CA . GLU A 1 291 ? -0.998 11.544 25.411 1.00 90.94 291 GLU A CA 1
ATOM 2268 C C . GLU A 1 291 ? -0.701 12.473 24.220 1.00 90.94 291 GLU A C 1
ATOM 2270 O O . GLU A 1 291 ? -1.390 12.389 23.196 1.00 90.94 291 GLU A O 1
ATOM 2275 N N . PRO A 1 292 ? 0.359 13.309 24.258 1.00 90.94 292 PRO A N 1
ATOM 2276 C CA . PRO A 1 292 ? 0.616 14.306 23.211 1.00 90.94 292 PRO A CA 1
ATOM 2277 C C . PRO A 1 292 ? 0.708 13.720 21.796 1.00 90.94 292 PRO A C 1
ATOM 2279 O O . PRO A 1 292 ? 0.222 14.311 20.835 1.00 90.94 292 PRO A O 1
ATOM 2282 N N . VAL A 1 293 ? 1.293 12.525 21.670 1.00 90.38 293 VAL A N 1
ATOM 2283 C CA . VAL A 1 293 ? 1.500 11.839 20.383 1.00 90.38 293 VAL A CA 1
ATOM 2284 C C . VAL A 1 293 ? 0.192 11.275 19.804 1.00 90.38 293 VAL A C 1
ATOM 2286 O O . VAL A 1 293 ? 0.065 11.135 18.587 1.00 90.38 293 VAL A O 1
ATOM 2289 N N . ALA A 1 294 ? -0.789 10.945 20.651 1.00 91.19 294 ALA A N 1
ATOM 2290 C CA . ALA A 1 294 ? -2.073 10.387 20.223 1.00 91.19 294 ALA A CA 1
ATOM 2291 C C . ALA A 1 294 ? -3.175 11.451 20.107 1.00 91.19 294 ALA A C 1
ATOM 2293 O O . ALA A 1 294 ? -4.096 11.275 19.309 1.00 91.19 294 ALA A O 1
ATOM 2294 N N . ARG A 1 295 ? -3.062 12.567 20.841 1.00 93.31 295 ARG A N 1
ATOM 2295 C CA . ARG A 1 295 ? -4.125 13.563 21.039 1.00 93.31 295 ARG A CA 1
ATOM 2296 C C . ARG A 1 295 ? -4.821 14.015 19.759 1.00 93.31 295 ARG A C 1
ATOM 2298 O O . ARG A 1 295 ? -6.039 13.925 19.684 1.00 93.31 295 ARG A O 1
ATOM 2305 N N . LEU A 1 296 ? -4.082 14.464 18.740 1.00 94.38 296 LEU A N 1
ATOM 2306 C CA . LEU A 1 296 ? -4.696 14.954 17.493 1.00 94.38 296 LEU A CA 1
ATOM 2307 C C . LEU A 1 296 ? -5.564 13.892 16.810 1.00 94.38 296 LEU A C 1
ATOM 2309 O O . LEU A 1 296 ? -6.621 14.201 16.269 1.00 94.38 296 LEU A O 1
ATOM 2313 N N . ARG A 1 297 ? -5.135 12.630 16.867 1.00 94.31 297 ARG A N 1
ATOM 2314 C CA . ARG A 1 297 ? -5.885 11.518 16.292 1.00 94.31 297 ARG A CA 1
ATOM 2315 C C . ARG A 1 297 ? -7.099 11.150 17.132 1.00 94.31 297 ARG A C 1
ATOM 2317 O O . ARG A 1 297 ? -8.163 10.911 16.578 1.00 94.31 297 ARG A O 1
ATOM 2324 N N . VAL A 1 298 ? -6.941 11.134 18.453 1.00 95.50 298 VAL A N 1
ATOM 2325 C CA . VAL A 1 298 ? -8.049 10.893 19.383 1.00 95.50 298 VAL A CA 1
ATOM 2326 C C . VAL A 1 298 ? -9.142 11.942 19.192 1.00 95.50 298 VAL A C 1
ATOM 2328 O O . VAL A 1 298 ? -10.307 11.582 19.101 1.00 95.50 298 VAL A O 1
ATOM 2331 N N . LEU A 1 299 ? -8.775 13.218 19.038 1.00 96.12 299 LEU A N 1
ATOM 2332 C CA . LEU A 1 299 ? -9.729 14.295 18.759 1.00 96.12 299 LEU A CA 1
ATOM 2333 C C . LEU A 1 299 ? -10.466 14.094 17.428 1.00 96.12 299 LEU A C 1
ATOM 2335 O O . LEU A 1 299 ? -11.670 14.329 17.367 1.00 96.12 299 LEU A O 1
ATOM 2339 N N . ALA A 1 300 ? -9.775 13.630 16.381 1.00 94.94 300 ALA A N 1
ATOM 2340 C CA . ALA A 1 300 ? -10.417 13.304 15.109 1.00 94.94 300 ALA A CA 1
ATOM 2341 C C . ALA A 1 300 ? -11.452 12.177 15.274 1.00 94.94 300 ALA A C 1
ATOM 2343 O O . ALA A 1 300 ? -12.591 12.326 14.837 1.00 94.94 300 ALA A O 1
ATOM 2344 N N . TYR A 1 301 ? -11.104 11.095 15.980 1.00 96.31 301 TYR A N 1
ATOM 2345 C CA . TYR A 1 301 ? -12.051 10.012 16.264 1.00 96.31 301 TYR A CA 1
ATOM 2346 C C . TYR A 1 301 ? -13.204 10.447 17.159 1.00 96.31 301 TYR A C 1
ATOM 2348 O O . TYR A 1 301 ? -14.348 10.101 16.892 1.00 96.31 301 TYR A O 1
ATOM 2356 N N . ALA A 1 302 ? -12.937 11.250 18.181 1.00 94.88 302 ALA A N 1
ATOM 2357 C CA . ALA A 1 302 ? -13.973 11.758 19.062 1.00 94.88 302 ALA A CA 1
ATOM 2358 C C . ALA A 1 302 ? -14.961 12.672 18.325 1.00 94.88 302 ALA A C 1
ATOM 2360 O O . ALA A 1 302 ? -16.157 12.629 18.605 1.00 94.88 302 ALA A O 1
ATOM 2361 N N . ALA A 1 303 ? -14.485 13.456 17.353 1.00 96.06 303 ALA A N 1
ATOM 2362 C CA . ALA A 1 303 ? -15.345 14.240 16.475 1.00 96.06 303 ALA A CA 1
ATOM 2363 C C . ALA A 1 303 ? -16.204 13.341 15.570 1.00 96.06 303 ALA A C 1
ATOM 2365 O O . ALA A 1 303 ? -17.411 13.552 15.497 1.00 96.06 303 ALA A O 1
ATOM 2366 N N . GLU A 1 304 ? -15.614 12.314 14.940 1.00 93.38 304 GLU A N 1
ATOM 2367 C CA . GLU A 1 304 ? -16.354 11.325 14.133 1.00 93.38 304 GLU A CA 1
ATOM 2368 C C . GLU A 1 304 ? -17.432 10.591 14.949 1.00 93.38 304 GLU A C 1
ATOM 2370 O O . GLU A 1 304 ? -18.509 10.298 14.435 1.00 93.38 304 GLU A O 1
ATOM 2375 N N . LEU A 1 305 ? -17.144 10.299 16.220 1.00 94.88 305 LEU A N 1
ATOM 2376 C CA . LEU A 1 305 ? -18.017 9.552 17.129 1.00 94.88 305 LEU A CA 1
ATOM 2377 C C . LEU A 1 305 ? -19.013 10.438 17.896 1.00 94.88 305 LEU A C 1
ATOM 2379 O O . LEU A 1 305 ? -19.873 9.911 18.596 1.00 94.88 305 LEU A O 1
ATOM 2383 N N . GLY A 1 306 ? -18.909 11.768 17.795 1.00 96.06 306 GLY A N 1
ATOM 2384 C CA . GLY A 1 306 ? -19.770 12.702 18.527 1.00 96.06 306 GLY A CA 1
ATOM 2385 C C . GLY A 1 306 ? -19.506 12.775 20.039 1.00 96.06 306 GLY A C 1
ATOM 2386 O O . GLY A 1 306 ? -20.398 13.168 20.782 1.00 96.06 306 GLY A O 1
ATOM 2387 N N . ILE A 1 307 ? -18.298 12.417 20.487 1.00 95.12 307 ILE A N 1
ATOM 2388 C CA . ILE A 1 307 ? -17.874 12.384 21.904 1.00 95.12 307 ILE A CA 1
ATOM 2389 C C . ILE A 1 307 ? -16.758 13.400 22.209 1.00 95.12 307 ILE A C 1
ATOM 2391 O O . ILE A 1 307 ? -16.079 13.321 23.229 1.00 95.12 307 ILE A O 1
ATOM 2395 N N . ALA A 1 308 ? -16.518 14.357 21.307 1.00 93.38 308 ALA A N 1
ATOM 2396 C CA . ALA A 1 308 ? -15.447 15.352 21.441 1.00 93.38 308 ALA A CA 1
ATOM 2397 C C . ALA A 1 308 ? -15.588 16.260 22.677 1.00 93.38 308 ALA A C 1
ATOM 2399 O O . ALA A 1 308 ? -14.604 16.826 23.137 1.00 93.38 308 ALA A O 1
ATOM 2400 N N . ASN A 1 309 ? -16.801 16.395 23.208 1.00 93.81 309 ASN A N 1
ATOM 2401 C CA . ASN A 1 309 ? -17.117 17.116 24.441 1.00 93.81 309 ASN A CA 1
ATOM 2402 C C . ASN A 1 309 ? -16.728 16.359 25.724 1.00 93.81 309 ASN A C 1
ATOM 2404 O O . ASN A 1 309 ? -16.834 16.932 26.805 1.00 93.81 309 ASN A O 1
ATOM 2408 N N . GLU A 1 310 ? -16.311 15.095 25.621 1.00 92.50 310 GLU A N 1
ATOM 2409 C CA . GLU A 1 310 ? -15.910 14.250 26.755 1.00 92.50 310 GLU A CA 1
ATOM 2410 C C . GLU A 1 310 ? -14.382 14.237 26.989 1.00 92.50 310 GLU A C 1
ATOM 2412 O O . GLU A 1 310 ? -13.908 13.525 27.873 1.00 92.50 310 GLU A O 1
ATOM 2417 N N . ILE A 1 311 ? -13.611 15.013 26.209 1.00 88.25 311 ILE A N 1
ATOM 2418 C CA . ILE A 1 311 ? -12.135 15.112 26.238 1.00 88.25 311 ILE A CA 1
ATOM 2419 C C . ILE A 1 311 ? -11.671 16.447 26.824 1.00 88.25 311 ILE A C 1
ATOM 2421 O O . ILE A 1 311 ? -10.737 16.425 27.661 1.00 88.25 311 ILE A O 1
#